Protein AF-A0A954P431-F1 (afdb_monomer_lite)

Radius of gyration: 20.48 Å; chains: 1; bounding box: 56×32×72 Å

Sequence (207 aa):
MTSDRPVTRARSMIPFLQLNVPVLAQLGTVFLFFLLFDLFKPRGQRHRWREYLFLTGAAGMTALFGLLVDQITLGISRDYFTLGKGFPGGPTLTRQVAQLGLHAGVGAGVLGGGIVLLVNRAPRHTFRLFHFLWVPLLAAAVCGAFAGGLLYLLPWYIHPLAAEFLEPAAAHRFTIVWFIHVGVYAGGAAGLIYLVRLAWRNRETTV

Structure (mmCIF, N/CA/C/O backbone):
data_AF-A0A954P431-F1
#
_entry.id   AF-A0A954P431-F1
#
loop_
_atom_site.group_PDB
_atom_site.id
_atom_site.type_symbol
_atom_site.label_atom_id
_atom_site.label_alt_id
_atom_site.label_comp_id
_atom_site.label_asym_id
_atom_site.label_entity_id
_atom_site.label_seq_id
_atom_site.pdbx_PDB_ins_code
_atom_site.Cartn_x
_atom_site.Cartn_y
_atom_site.Cartn_z
_atom_site.occupancy
_atom_site.B_iso_or_equiv
_atom_site.auth_seq_id
_atom_site.auth_comp_id
_atom_site.auth_asym_id
_atom_site.auth_atom_id
_atom_site.pdbx_PDB_model_num
ATOM 1 N N . MET A 1 1 ? 22.445 -19.600 -39.105 1.00 43.84 1 MET A N 1
ATOM 2 C CA . MET A 1 1 ? 22.369 -20.277 -37.792 1.00 43.84 1 MET A CA 1
ATOM 3 C C . MET A 1 1 ? 21.746 -19.312 -36.801 1.00 43.84 1 MET A C 1
ATOM 5 O O . MET A 1 1 ? 22.433 -18.501 -36.198 1.00 43.84 1 MET A O 1
ATOM 9 N N . THR A 1 2 ? 20.421 -19.325 -36.747 1.00 45.94 2 THR A N 1
ATOM 10 C CA . THR A 1 2 ? 19.591 -18.501 -35.869 1.00 45.94 2 THR A CA 1
ATOM 11 C C . THR A 1 2 ? 19.555 -19.147 -34.490 1.00 45.94 2 THR A C 1
ATOM 13 O O . THR A 1 2 ? 19.166 -20.301 -34.337 1.00 45.94 2 THR A O 1
ATOM 16 N N . SER A 1 3 ? 20.045 -18.417 -33.494 1.00 47.47 3 SER A N 1
ATOM 17 C CA . SER A 1 3 ? 20.069 -18.841 -32.098 1.00 47.47 3 SER A CA 1
ATOM 18 C C . SER A 1 3 ? 18.658 -18.681 -31.512 1.00 47.47 3 SER A C 1
ATOM 20 O O . SER A 1 3 ? 18.343 -17.661 -30.900 1.00 47.47 3 SER A O 1
ATOM 22 N N . ASP A 1 4 ? 17.813 -19.693 -31.711 1.00 48.69 4 ASP A N 1
ATOM 23 C CA . ASP A 1 4 ? 16.596 -19.907 -30.925 1.00 48.69 4 ASP A CA 1
ATOM 24 C C . ASP A 1 4 ? 17.007 -20.258 -29.490 1.00 48.69 4 ASP A C 1
ATOM 26 O O . ASP A 1 4 ? 17.254 -21.417 -29.147 1.00 48.69 4 ASP A O 1
ATOM 30 N N . ARG A 1 5 ? 17.158 -19.238 -28.636 1.00 53.62 5 ARG A N 1
ATOM 31 C CA . ARG A 1 5 ? 17.350 -19.451 -27.198 1.00 53.62 5 ARG A CA 1
ATOM 32 C C . ARG A 1 5 ? 15.993 -19.619 -26.505 1.00 53.62 5 ARG A C 1
ATOM 34 O O . ARG A 1 5 ? 15.038 -18.913 -26.824 1.00 53.62 5 ARG A O 1
ATOM 41 N N . PRO A 1 6 ? 15.890 -20.545 -25.538 1.00 46.06 6 PRO A N 1
ATOM 42 C CA . PRO A 1 6 ? 14.617 -21.031 -25.031 1.00 46.06 6 PRO A CA 1
ATOM 43 C C . PRO A 1 6 ? 14.048 -20.078 -23.971 1.00 46.06 6 PRO A C 1
ATOM 45 O O . PRO A 1 6 ? 14.321 -20.216 -22.782 1.00 46.06 6 PRO A O 1
ATOM 48 N N . VAL A 1 7 ? 13.192 -19.140 -24.382 1.00 54.97 7 VAL A N 1
ATOM 49 C CA . VAL A 1 7 ? 12.398 -18.283 -23.467 1.00 54.97 7 VAL A CA 1
ATOM 50 C C . VAL A 1 7 ? 11.324 -19.095 -22.706 1.00 54.97 7 VAL A C 1
ATOM 52 O O . VAL A 1 7 ? 10.692 -18.624 -21.766 1.00 54.97 7 VAL A O 1
ATOM 55 N N . THR A 1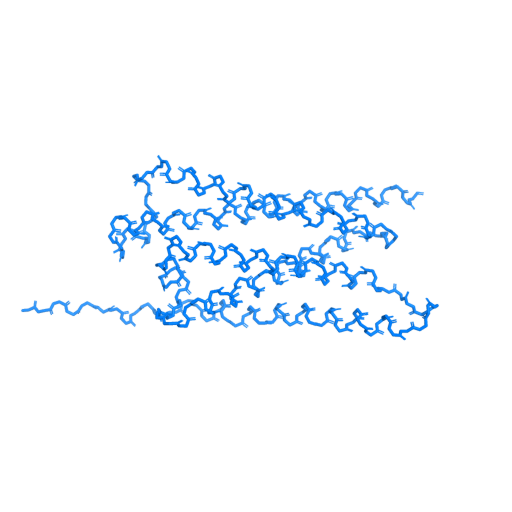 8 ? 11.135 -20.371 -23.042 1.00 51.84 8 THR A N 1
ATOM 56 C CA . THR A 1 8 ? 10.049 -21.226 -22.540 1.00 51.84 8 THR A CA 1
ATOM 57 C C . THR A 1 8 ? 10.299 -21.903 -21.185 1.00 51.84 8 THR A C 1
ATOM 59 O O . THR A 1 8 ? 9.429 -22.637 -20.714 1.00 51.84 8 THR A O 1
ATOM 62 N N . ARG A 1 9 ? 11.439 -21.668 -20.512 1.00 46.72 9 ARG A N 1
ATOM 63 C CA . ARG A 1 9 ? 11.772 -22.333 -19.230 1.00 46.72 9 ARG A CA 1
ATOM 64 C C . ARG A 1 9 ? 11.698 -21.474 -17.969 1.00 46.72 9 ARG A C 1
ATOM 66 O O . ARG A 1 9 ? 11.940 -22.005 -16.890 1.00 46.72 9 ARG A O 1
ATOM 73 N N . ALA A 1 10 ? 11.264 -20.219 -18.050 1.00 50.69 10 ALA A N 1
ATOM 74 C CA . ALA A 1 10 ? 10.811 -19.479 -16.870 1.00 50.69 10 ALA A CA 1
ATOM 75 C C . ALA A 1 10 ? 9.370 -19.898 -16.515 1.00 50.69 10 ALA A C 1
ATOM 77 O O . ALA A 1 10 ? 8.430 -19.106 -16.560 1.00 50.69 10 ALA A O 1
ATOM 78 N N . ARG A 1 11 ? 9.168 -21.186 -16.203 1.00 49.19 11 ARG A N 1
ATOM 79 C CA . ARG A 1 11 ? 7.906 -21.696 -15.652 1.00 49.19 11 ARG A CA 1
ATOM 80 C C . ARG A 1 11 ? 7.728 -21.124 -14.244 1.00 49.19 11 ARG A C 1
ATOM 82 O O . ARG A 1 11 ? 8.171 -21.701 -13.260 1.00 49.19 11 ARG A O 1
ATOM 89 N N . SER A 1 12 ? 7.111 -19.948 -14.200 1.00 52.06 12 SER A N 1
ATOM 90 C CA . SER A 1 12 ? 6.157 -19.490 -13.192 1.00 52.06 12 SER A CA 1
ATOM 91 C C . SER A 1 12 ? 6.396 -20.007 -11.761 1.00 52.06 12 SER A C 1
ATOM 93 O O . SER A 1 12 ? 5.712 -20.919 -11.305 1.00 52.06 12 SER A O 1
ATOM 95 N N . MET A 1 13 ? 7.263 -19.337 -10.995 1.00 44.34 13 MET A N 1
ATOM 96 C CA . MET A 1 13 ? 7.139 -19.291 -9.522 1.00 44.34 13 MET A CA 1
ATOM 97 C C . MET A 1 13 ? 5.957 -18.399 -9.061 1.00 44.34 13 MET A C 1
ATOM 99 O O . MET A 1 13 ? 5.685 -18.246 -7.875 1.00 44.34 13 MET A O 1
ATOM 103 N N . ILE A 1 14 ? 5.209 -17.844 -10.018 1.00 52.94 14 ILE A N 1
ATOM 104 C CA . ILE A 1 14 ? 4.082 -16.914 -9.868 1.00 52.94 14 ILE A CA 1
ATOM 105 C C . ILE A 1 14 ? 2.740 -17.529 -9.384 1.00 52.94 14 ILE A C 1
ATOM 107 O O . ILE A 1 14 ? 1.949 -16.765 -8.822 1.00 52.94 14 ILE A O 1
ATOM 111 N N . PRO A 1 15 ? 2.432 -18.848 -9.489 1.00 50.41 15 PRO A N 1
ATOM 112 C CA . PRO A 1 15 ? 1.113 -19.347 -9.093 1.00 50.41 15 PRO A CA 1
ATOM 113 C C . PRO A 1 15 ? 0.807 -19.093 -7.611 1.00 50.41 15 PRO A C 1
ATOM 115 O O . PRO A 1 15 ? -0.346 -18.878 -7.251 1.00 50.41 15 PRO A O 1
ATOM 118 N N . PHE A 1 16 ? 1.830 -19.039 -6.750 1.00 44.06 16 PHE A N 1
ATOM 119 C CA . PHE A 1 16 ? 1.634 -18.856 -5.311 1.00 44.06 16 PHE A CA 1
ATOM 120 C C . PHE A 1 16 ? 1.197 -17.431 -4.924 1.00 44.06 16 PHE A C 1
ATOM 122 O O . PHE A 1 16 ? 0.414 -17.252 -3.991 1.00 44.06 16 PHE A O 1
ATOM 129 N N . LEU A 1 17 ? 1.650 -16.411 -5.662 1.00 43.91 17 LEU A N 1
ATOM 130 C CA . LEU A 1 17 ? 1.222 -15.021 -5.459 1.00 43.91 17 LEU A CA 1
ATOM 131 C C . LEU A 1 17 ? -0.163 -14.762 -6.068 1.00 43.91 17 LEU A C 1
ATOM 133 O O . LEU A 1 17 ? -0.946 -14.013 -5.492 1.00 43.91 17 LEU A O 1
ATOM 137 N N . GLN A 1 18 ? -0.506 -15.414 -7.183 1.00 50.88 18 GLN A N 1
ATOM 138 C CA . GLN A 1 18 ? -1.829 -15.260 -7.797 1.00 50.88 18 GLN A CA 1
ATOM 139 C C . GLN A 1 18 ? -2.950 -15.977 -7.026 1.00 50.88 18 GLN A C 1
ATOM 141 O O . GLN A 1 18 ? -4.079 -15.491 -7.037 1.00 50.88 18 GLN A O 1
ATOM 146 N N . LEU A 1 19 ? -2.662 -17.073 -6.309 1.00 48.28 19 LEU A N 1
ATOM 147 C CA . LEU A 1 19 ? -3.697 -17.822 -5.582 1.00 48.28 19 LEU A CA 1
ATOM 148 C C . LEU A 1 19 ? -4.174 -17.176 -4.265 1.00 48.28 19 LEU A C 1
ATOM 150 O O . LEU A 1 19 ? -5.301 -17.428 -3.853 1.00 48.28 19 LEU A O 1
ATOM 154 N N . ASN A 1 20 ? -3.369 -16.340 -3.602 1.00 54.16 20 ASN A N 1
ATOM 155 C CA . ASN A 1 20 ? -3.660 -15.913 -2.217 1.00 54.16 20 ASN A CA 1
ATOM 156 C C . ASN A 1 20 ? -4.142 -14.460 -2.074 1.00 54.16 20 ASN A C 1
ATOM 158 O O . ASN A 1 20 ? -4.766 -14.088 -1.080 1.00 54.16 20 ASN A O 1
ATOM 162 N N . VAL A 1 21 ? -3.885 -13.632 -3.083 1.00 58.81 21 VAL A N 1
ATOM 163 C CA . VAL A 1 21 ? -4.263 -12.214 -3.114 1.00 58.81 21 VAL A CA 1
ATOM 164 C C . VAL A 1 21 ? -5.796 -11.996 -3.120 1.00 58.81 21 VAL A C 1
ATOM 166 O O . VAL A 1 21 ? -6.265 -11.111 -2.400 1.00 58.81 21 VAL A O 1
ATOM 169 N N . PRO A 1 22 ? -6.617 -12.820 -3.808 1.00 66.31 22 PRO A N 1
ATOM 170 C CA . PRO A 1 22 ? -8.077 -12.710 -3.732 1.00 66.31 22 PRO A CA 1
ATOM 171 C C . PRO A 1 22 ? -8.640 -13.050 -2.345 1.00 66.31 22 PRO A C 1
ATOM 173 O O . PRO A 1 22 ? -9.606 -12.431 -1.910 1.00 66.31 22 PRO A O 1
ATOM 176 N N . VAL A 1 23 ? -8.030 -14.002 -1.631 1.00 68.44 23 VAL A N 1
ATOM 177 C CA . VAL A 1 23 ? -8.512 -14.470 -0.318 1.00 68.44 23 VAL A CA 1
ATOM 178 C C . VAL A 1 23 ? -8.394 -13.366 0.734 1.00 68.44 23 VAL A C 1
ATOM 180 O O . VAL A 1 23 ? -9.323 -13.124 1.500 1.00 68.44 23 VAL A O 1
ATOM 183 N N . LEU A 1 24 ? -7.281 -12.627 0.738 1.00 63.56 24 LEU A N 1
ATOM 184 C CA . LEU A 1 24 ? -7.110 -11.485 1.640 1.00 63.56 24 LEU A CA 1
ATOM 185 C C . LEU A 1 24 ? -8.032 -10.313 1.274 1.00 63.56 24 LEU A C 1
ATOM 187 O O . LEU A 1 24 ? -8.537 -9.634 2.167 1.00 63.56 24 LEU A O 1
ATOM 191 N N . ALA A 1 25 ? -8.314 -10.111 -0.018 1.00 67.06 25 ALA A N 1
ATOM 192 C CA . ALA A 1 25 ? -9.291 -9.121 -0.465 1.00 67.06 25 ALA A CA 1
ATOM 193 C C . ALA A 1 25 ? -10.718 -9.460 0.009 1.00 67.06 25 ALA A C 1
ATOM 195 O O . ALA A 1 25 ? -11.453 -8.573 0.447 1.00 67.06 25 ALA A O 1
ATOM 196 N N . GLN A 1 26 ? -11.082 -10.748 0.013 1.00 77.38 26 GLN A N 1
ATOM 197 C CA . GLN A 1 26 ? -12.368 -11.229 0.528 1.00 77.38 26 GLN A CA 1
ATOM 198 C C . GLN A 1 26 ? -12.548 -10.930 2.023 1.00 77.38 26 GLN A C 1
ATOM 200 O O . GLN A 1 26 ? -13.661 -10.618 2.442 1.00 77.38 26 GLN A O 1
ATOM 205 N N . LEU A 1 27 ? -11.475 -10.938 2.826 1.00 75.94 27 LEU A N 1
ATOM 206 C CA . LEU A 1 27 ? -11.562 -10.588 4.251 1.00 75.94 27 LEU A CA 1
ATOM 207 C C . LEU A 1 27 ? -12.047 -9.149 4.465 1.00 75.94 27 LEU A C 1
ATOM 209 O O . LEU A 1 27 ? -12.871 -8.910 5.346 1.00 75.94 27 LEU A O 1
ATOM 213 N N . GLY A 1 28 ? -11.598 -8.196 3.641 1.00 74.31 28 GLY A N 1
ATOM 214 C CA . GLY A 1 28 ? -12.083 -6.814 3.699 1.00 74.31 28 GLY A CA 1
ATOM 215 C C . GLY A 1 28 ? -13.594 -6.726 3.463 1.00 74.31 28 GLY A C 1
ATOM 216 O O . GLY A 1 28 ? -14.307 -6.062 4.215 1.00 74.31 28 GLY A O 1
ATOM 217 N N . THR A 1 29 ? -14.101 -7.466 2.472 1.00 77.06 29 THR A N 1
ATOM 218 C CA . THR A 1 29 ? -15.541 -7.564 2.186 1.00 77.06 29 THR A CA 1
ATOM 219 C C . THR A 1 29 ? -16.313 -8.209 3.338 1.00 77.06 29 THR A C 1
ATOM 221 O O . THR A 1 29 ? -17.391 -7.734 3.691 1.00 77.06 29 THR A O 1
ATOM 224 N N . VAL A 1 30 ? -15.755 -9.246 3.968 1.00 81.50 30 VAL A N 1
ATOM 225 C CA . VAL A 1 30 ? -16.354 -9.908 5.137 1.00 81.50 30 VAL A CA 1
ATOM 226 C C . VAL A 1 30 ? -16.477 -8.940 6.318 1.00 81.50 30 VAL A C 1
ATOM 228 O O . VAL A 1 30 ? -17.536 -8.858 6.941 1.00 81.50 30 VAL A O 1
ATOM 231 N N . PHE A 1 31 ? -15.441 -8.150 6.611 1.00 80.19 31 PHE A N 1
ATOM 232 C CA . PHE A 1 31 ? -15.512 -7.158 7.688 1.00 80.19 31 PHE A CA 1
ATOM 233 C C . PHE A 1 31 ? -16.466 -6.004 7.374 1.00 80.19 31 PHE A C 1
ATOM 235 O O . PHE A 1 31 ? -17.168 -5.549 8.278 1.00 80.19 31 PHE A O 1
ATOM 242 N N . LEU A 1 32 ? -16.558 -5.578 6.111 1.00 79.31 32 LEU A N 1
ATOM 243 C CA . LEU A 1 32 ? -17.566 -4.609 5.679 1.00 79.31 32 LEU A CA 1
ATOM 244 C C . LEU A 1 32 ? -18.985 -5.162 5.872 1.00 79.31 32 LEU A C 1
ATOM 246 O O . LEU A 1 32 ? -19.854 -4.461 6.386 1.00 79.31 32 LEU A O 1
ATOM 250 N N . PHE A 1 33 ? -19.222 -6.425 5.518 1.00 84.56 33 PHE A N 1
ATOM 251 C CA . PHE A 1 33 ? -20.505 -7.081 5.756 1.00 84.56 33 PHE A CA 1
ATOM 252 C C . PHE A 1 33 ? -20.858 -7.100 7.251 1.00 84.56 33 PHE A C 1
ATOM 254 O O . PHE A 1 33 ? -21.958 -6.690 7.626 1.00 84.56 33 PHE A O 1
ATOM 261 N N . PHE A 1 34 ? -19.918 -7.487 8.122 1.00 82.69 34 PHE A N 1
ATOM 262 C CA . PHE A 1 34 ? -20.138 -7.464 9.571 1.00 82.69 34 PHE A CA 1
ATOM 263 C C . PHE A 1 34 ? -20.368 -6.055 10.121 1.00 82.69 34 PHE A C 1
ATOM 265 O O . PHE A 1 34 ? -21.212 -5.885 11.001 1.00 82.69 34 PHE A O 1
ATOM 272 N N . LEU A 1 35 ? -19.673 -5.041 9.592 1.00 83.56 35 LEU A N 1
ATOM 273 C CA . LEU A 1 35 ? -19.924 -3.641 9.932 1.00 83.56 35 LEU A CA 1
ATOM 274 C C . LEU A 1 35 ? -21.373 -3.264 9.629 1.00 83.56 35 LEU A C 1
ATOM 276 O O . LEU A 1 35 ? -22.073 -2.778 10.513 1.00 83.56 35 LEU A O 1
ATOM 280 N N . LEU A 1 36 ? -21.820 -3.501 8.394 1.00 85.69 36 LEU A N 1
ATOM 281 C CA . LEU A 1 36 ? -23.173 -3.164 7.962 1.00 85.69 36 LEU A CA 1
ATOM 282 C C . LEU A 1 36 ? -24.208 -3.904 8.811 1.00 85.69 36 LEU A C 1
ATOM 284 O O . LEU A 1 36 ? -25.105 -3.271 9.364 1.00 85.69 36 LEU A O 1
ATOM 288 N N . PHE A 1 37 ? -24.033 -5.212 9.005 1.00 84.69 37 PHE A N 1
ATOM 289 C CA . PHE A 1 37 ? -24.918 -6.026 9.833 1.00 84.69 37 PHE A CA 1
ATOM 290 C C . PHE A 1 37 ? -25.016 -5.516 11.282 1.00 84.69 37 PHE A C 1
ATOM 292 O O . PHE A 1 37 ? -26.115 -5.404 11.821 1.00 84.69 37 PHE A O 1
ATOM 299 N N . ASP A 1 38 ? -23.894 -5.156 11.918 1.00 84.00 38 ASP A N 1
ATOM 300 C CA . ASP A 1 38 ? -23.901 -4.638 13.295 1.00 84.00 38 ASP A CA 1
ATOM 301 C C . ASP A 1 38 ? -24.532 -3.235 13.385 1.00 84.00 38 ASP A C 1
ATOM 303 O O . ASP A 1 38 ? -25.138 -2.896 14.401 1.00 84.00 38 ASP A O 1
ATOM 307 N N . LEU A 1 39 ? -24.465 -2.425 12.320 1.00 84.44 39 LEU A N 1
ATOM 308 C CA . LEU A 1 39 ? -25.122 -1.113 12.258 1.00 84.44 39 LEU A CA 1
ATOM 309 C C . LEU A 1 39 ? -26.654 -1.210 12.181 1.00 84.44 39 LEU A C 1
ATOM 311 O O . LEU A 1 39 ? -27.335 -0.334 12.725 1.00 84.44 39 LEU A O 1
ATOM 315 N N . PHE A 1 40 ? -27.196 -2.275 11.580 1.00 85.38 40 PHE A N 1
ATOM 316 C CA . PHE A 1 40 ? -28.642 -2.526 11.533 1.00 85.38 40 PHE A CA 1
ATOM 317 C C . PHE A 1 40 ? -29.230 -2.998 12.869 1.00 85.38 40 PHE A C 1
ATOM 319 O O . PHE A 1 40 ? -30.445 -2.947 13.054 1.00 85.38 40 PHE A O 1
ATOM 326 N N . LYS A 1 41 ? -28.401 -3.402 13.839 1.00 81.56 41 LYS A N 1
ATOM 327 C CA . LYS A 1 41 ? -28.888 -3.783 15.171 1.00 81.56 41 LYS A CA 1
ATOM 328 C C . LYS A 1 41 ? -29.338 -2.562 15.992 1.00 81.56 41 LYS A C 1
ATOM 330 O O . LYS A 1 41 ? -28.736 -1.480 15.875 1.00 81.56 41 LYS A O 1
ATOM 335 N N . PRO A 1 42 ? -30.334 -2.723 16.890 1.00 85.50 42 PRO A N 1
ATOM 336 C CA . PRO A 1 42 ? -30.696 -1.705 17.876 1.00 85.50 42 PRO A CA 1
ATOM 337 C C . PRO A 1 42 ? -29.477 -1.255 18.688 1.00 85.50 42 PRO A C 1
ATOM 339 O O . PRO A 1 42 ? -28.599 -2.061 18.991 1.00 85.50 42 PRO A O 1
ATOM 342 N N . ARG A 1 43 ? -29.424 0.025 19.085 1.00 71.62 43 ARG A N 1
ATOM 343 C CA . ARG A 1 43 ? -28.246 0.631 19.746 1.00 71.62 43 ARG A CA 1
ATOM 344 C C . ARG A 1 43 ? -27.727 -0.158 20.961 1.00 71.62 43 ARG A C 1
ATOM 346 O O . ARG A 1 43 ? -26.520 -0.169 21.172 1.00 71.62 43 ARG A O 1
ATOM 353 N N . GLY A 1 44 ? -28.602 -0.841 21.706 1.00 71.56 44 GLY A N 1
ATOM 354 C CA . GLY A 1 44 ? -28.234 -1.670 22.864 1.00 71.56 44 GLY A CA 1
ATOM 355 C C . GLY A 1 44 ? -27.567 -3.017 22.542 1.00 71.56 44 GLY A C 1
ATOM 356 O O . GLY A 1 44 ? -27.030 -3.639 23.446 1.00 71.56 44 GLY A O 1
ATOM 357 N N . GLN A 1 45 ? -27.572 -3.460 21.279 1.00 74.94 45 GLN A N 1
ATOM 358 C CA . GLN A 1 45 ? -27.021 -4.754 20.834 1.00 74.94 45 GLN A CA 1
ATOM 359 C C . GLN A 1 45 ? -25.780 -4.607 19.933 1.00 74.94 45 GLN A C 1
ATOM 361 O O . GLN A 1 45 ? -25.266 -5.589 19.394 1.00 74.94 45 GLN A O 1
ATOM 366 N N . ARG A 1 46 ? -25.301 -3.372 19.723 1.00 77.94 46 ARG A N 1
ATOM 367 C CA . ARG A 1 46 ? -24.125 -3.082 18.891 1.00 77.94 46 ARG A CA 1
ATOM 368 C C . ARG A 1 46 ? -22.860 -3.313 19.704 1.00 77.94 46 ARG A C 1
ATOM 370 O O . ARG A 1 46 ? -22.452 -2.440 20.468 1.00 77.94 46 ARG A O 1
ATOM 377 N N . HIS A 1 47 ? -22.235 -4.473 19.544 1.00 72.31 47 HIS A N 1
ATOM 378 C CA . HIS A 1 47 ? -21.100 -4.841 20.388 1.00 72.31 47 HIS A CA 1
ATOM 379 C C . HIS A 1 47 ? -19.739 -4.474 19.781 1.00 72.31 47 HIS A C 1
ATOM 381 O O . HIS A 1 47 ? -18.832 -4.150 20.545 1.00 72.31 47 HIS A O 1
ATOM 387 N N . ARG A 1 48 ? -19.564 -4.490 18.444 1.00 83.44 48 ARG A N 1
ATOM 388 C CA . ARG A 1 48 ? -18.217 -4.402 17.824 1.00 83.44 48 ARG A CA 1
ATOM 389 C C . ARG A 1 48 ? -18.110 -3.544 16.559 1.00 83.44 48 ARG A C 1
ATOM 391 O O . ARG A 1 48 ? -17.040 -3.491 15.959 1.00 83.44 48 ARG A O 1
ATOM 398 N N . TRP A 1 49 ? -19.146 -2.790 16.189 1.00 85.19 49 TRP A N 1
ATOM 399 C CA . TRP A 1 49 ? -19.145 -1.916 15.001 1.00 85.19 49 TRP A CA 1
ATOM 400 C C . TRP A 1 49 ? -17.902 -1.019 14.846 1.00 85.19 49 TRP A C 1
ATOM 402 O O . TRP A 1 49 ? -17.469 -0.759 13.729 1.00 85.19 49 TRP A O 1
ATOM 412 N N . ARG A 1 50 ? -17.287 -0.563 15.947 1.00 87.25 50 ARG A N 1
ATOM 413 C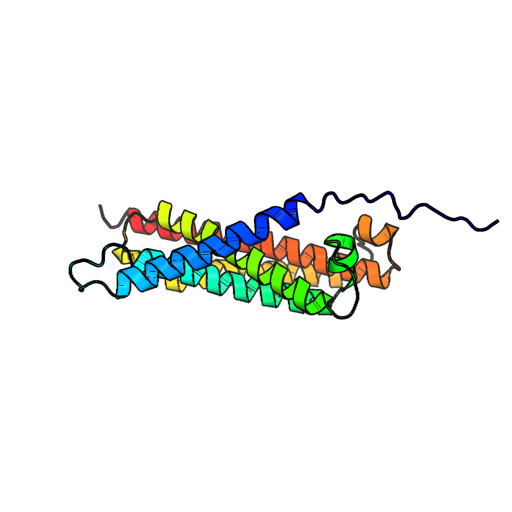 CA . ARG A 1 50 ? -16.072 0.274 15.915 1.00 87.25 50 ARG A CA 1
ATOM 414 C C . ARG A 1 50 ? -14.850 -0.467 15.387 1.00 87.25 50 ARG A C 1
ATOM 416 O O . ARG A 1 50 ? -14.026 0.121 14.699 1.00 87.25 50 ARG A O 1
ATOM 423 N N . GLU A 1 51 ? -14.729 -1.742 15.725 1.00 89.00 51 GLU A N 1
ATOM 424 C CA . GLU A 1 51 ? -13.637 -2.596 15.268 1.00 89.00 51 GLU A CA 1
ATOM 425 C C . GLU A 1 51 ? -13.816 -2.933 13.791 1.00 89.00 51 GLU A C 1
ATOM 427 O O . GLU A 1 51 ? -12.868 -2.823 13.018 1.00 89.00 51 GLU A O 1
ATOM 432 N N . TYR A 1 52 ? -15.049 -3.237 13.377 1.00 90.00 52 TYR A N 1
ATOM 433 C CA . TYR A 1 52 ? -15.360 -3.455 11.966 1.00 90.00 52 TYR A CA 1
ATOM 434 C C . TYR A 1 52 ? -15.132 -2.191 11.132 1.00 90.00 52 TYR A C 1
ATOM 436 O O . TYR A 1 52 ? -14.566 -2.273 10.044 1.00 90.00 52 TYR A O 1
ATOM 444 N N . LEU A 1 53 ? -15.493 -1.014 11.658 1.00 89.94 53 LEU A N 1
ATOM 445 C CA . LEU A 1 53 ? -15.213 0.270 11.017 1.00 89.94 53 LEU A CA 1
ATOM 446 C C . LEU A 1 53 ? -13.708 0.508 10.890 1.00 89.94 53 LEU A C 1
ATOM 448 O O . LEU A 1 53 ? -13.247 0.930 9.835 1.00 89.94 53 LEU A O 1
ATOM 452 N N . PHE A 1 54 ? -12.939 0.206 11.937 1.00 92.56 54 PHE A N 1
ATOM 453 C CA . PHE A 1 54 ? -11.487 0.346 11.913 1.00 92.56 54 PHE A CA 1
ATOM 454 C C . PHE A 1 54 ? -10.832 -0.573 10.877 1.00 92.56 54 PHE A C 1
ATOM 456 O O . PHE A 1 54 ? -10.035 -0.096 10.075 1.00 92.56 54 PHE A O 1
ATOM 463 N N . LEU A 1 55 ? -11.202 -1.858 10.835 1.00 93.12 55 LEU A N 1
ATOM 464 C CA . LEU A 1 55 ? -10.683 -2.809 9.844 1.00 93.12 55 LEU A CA 1
ATOM 465 C C . LEU A 1 55 ? -11.066 -2.417 8.418 1.00 93.12 55 LEU A C 1
ATOM 467 O O . LEU A 1 55 ? -10.220 -2.433 7.529 1.00 93.12 55 LEU A O 1
ATOM 471 N N . THR A 1 56 ? -12.321 -2.018 8.211 1.00 91.88 56 THR A N 1
ATOM 472 C CA . THR A 1 56 ? -12.815 -1.574 6.901 1.00 91.88 56 THR A CA 1
ATOM 473 C C . THR A 1 56 ? -12.099 -0.302 6.450 1.00 91.88 56 THR A C 1
ATOM 475 O O . THR A 1 56 ? -11.676 -0.209 5.301 1.00 91.88 56 THR A O 1
ATOM 478 N N . GLY A 1 57 ? -11.908 0.665 7.352 1.00 93.62 57 GLY A N 1
ATOM 479 C CA . GLY A 1 57 ? -11.164 1.890 7.064 1.00 93.62 57 GLY A CA 1
ATOM 480 C C . GLY A 1 57 ? -9.694 1.619 6.754 1.00 93.62 57 GLY A C 1
ATOM 481 O O . GLY A 1 57 ? -9.187 2.111 5.750 1.00 93.62 57 GLY A O 1
ATOM 482 N N . ALA A 1 58 ? -9.026 0.780 7.551 1.00 95.75 58 ALA A N 1
ATOM 483 C CA . ALA A 1 58 ? -7.641 0.383 7.312 1.00 95.75 58 ALA A CA 1
ATOM 484 C C . ALA A 1 58 ? -7.483 -0.316 5.953 1.00 95.75 58 ALA A C 1
ATOM 486 O O . ALA A 1 58 ? -6.605 0.058 5.174 1.00 95.75 58 ALA A O 1
ATOM 487 N N . ALA A 1 59 ? -8.361 -1.275 5.642 1.00 95.12 59 ALA A N 1
ATOM 488 C CA . ALA A 1 59 ? -8.412 -1.964 4.355 1.00 95.12 59 ALA A CA 1
ATOM 489 C C . ALA A 1 59 ? -8.654 -0.995 3.189 1.00 95.12 59 ALA A C 1
ATOM 491 O O . ALA A 1 59 ? -7.929 -1.035 2.202 1.00 95.12 59 ALA A O 1
ATOM 492 N N . GLY A 1 60 ? -9.627 -0.089 3.309 1.00 94.94 60 GLY A N 1
ATOM 493 C CA . GLY A 1 60 ? -9.942 0.886 2.264 1.00 94.94 60 GLY A CA 1
ATOM 494 C C . GLY A 1 60 ? -8.794 1.861 1.990 1.00 94.94 60 GLY A C 1
ATOM 495 O O . GLY A 1 60 ? -8.431 2.078 0.835 1.00 94.94 60 GLY A O 1
ATOM 496 N N . MET A 1 61 ? -8.180 2.415 3.041 1.00 97.06 61 MET A N 1
ATOM 497 C CA . MET A 1 61 ? -7.075 3.370 2.895 1.00 97.06 61 MET A CA 1
ATOM 498 C C . MET A 1 61 ? -5.825 2.721 2.287 1.00 97.06 61 MET A C 1
ATOM 500 O O . MET A 1 61 ? -5.194 3.301 1.406 1.00 97.06 61 MET A O 1
ATOM 504 N N . THR A 1 62 ? -5.478 1.508 2.718 1.00 96.94 62 THR A N 1
ATOM 505 C CA . THR A 1 62 ? -4.331 0.761 2.171 1.00 96.94 62 THR A CA 1
ATOM 506 C C . THR A 1 62 ? -4.591 0.242 0.759 1.00 96.94 62 THR A C 1
ATOM 508 O O . THR A 1 62 ? -3.672 0.268 -0.054 1.00 96.94 62 THR A O 1
ATOM 511 N N . ALA A 1 63 ? -5.822 -0.161 0.424 1.00 96.31 63 ALA A N 1
ATOM 512 C CA . ALA A 1 63 ? -6.222 -0.509 -0.941 1.00 96.31 63 ALA A CA 1
ATOM 513 C C . ALA A 1 63 ? -6.052 0.670 -1.901 1.00 96.31 63 ALA A C 1
ATOM 515 O O . ALA A 1 63 ? -5.433 0.522 -2.954 1.00 96.31 63 ALA A O 1
ATOM 516 N N . LEU A 1 64 ? -6.556 1.851 -1.524 1.00 97.44 64 LEU A N 1
ATOM 517 C CA . LEU A 1 64 ? -6.400 3.058 -2.332 1.00 97.44 64 LEU A CA 1
ATOM 518 C C . LEU A 1 64 ? -4.924 3.449 -2.466 1.00 97.44 64 LEU A C 1
ATOM 520 O O . LEU A 1 64 ? -4.475 3.779 -3.559 1.00 97.44 64 LEU A O 1
ATOM 524 N N . PHE A 1 65 ? -4.156 3.370 -1.380 1.00 98.25 65 PHE A N 1
ATOM 525 C CA . PHE A 1 65 ? -2.724 3.643 -1.421 1.00 98.25 65 PHE A CA 1
ATOM 526 C C . PHE A 1 65 ? -1.972 2.669 -2.343 1.00 98.25 65 PHE A C 1
ATOM 528 O O . PHE A 1 65 ? -1.212 3.114 -3.199 1.00 98.25 65 PHE A O 1
ATOM 535 N N . GLY A 1 66 ? -2.224 1.362 -2.222 1.00 97.56 66 GLY A N 1
ATOM 536 C CA . GLY A 1 66 ? -1.624 0.334 -3.075 1.00 97.56 66 GLY A CA 1
ATOM 537 C C . GLY A 1 66 ? -1.973 0.527 -4.549 1.00 97.56 66 GLY A C 1
ATOM 538 O O . GLY A 1 66 ? -1.085 0.490 -5.394 1.00 97.56 66 GLY A O 1
ATOM 539 N N . LEU A 1 67 ? -3.238 0.836 -4.858 1.00 97.50 67 LEU A N 1
ATOM 540 C CA . LEU A 1 67 ? -3.670 1.216 -6.205 1.00 97.50 67 LEU A CA 1
ATOM 541 C C . LEU A 1 67 ? -2.845 2.391 -6.746 1.00 97.50 67 LEU A C 1
ATOM 543 O O . LEU A 1 67 ? -2.321 2.312 -7.853 1.00 97.50 67 LEU A O 1
ATOM 547 N N . LEU A 1 68 ? -2.733 3.480 -5.982 1.00 98.44 68 LEU A N 1
ATOM 548 C CA . LEU A 1 68 ? -2.035 4.688 -6.425 1.00 98.44 68 LEU A CA 1
ATOM 549 C C . LEU A 1 68 ? -0.540 4.437 -6.647 1.00 98.44 68 LEU A C 1
ATOM 551 O O . LEU A 1 68 ? -0.009 4.839 -7.680 1.00 98.44 68 LEU A O 1
ATOM 555 N N . VAL A 1 69 ? 0.127 3.746 -5.719 1.00 98.31 69 VAL A N 1
ATOM 556 C CA . VAL A 1 69 ? 1.550 3.391 -5.845 1.00 98.31 69 VAL A CA 1
ATOM 557 C C . VAL A 1 69 ? 1.789 2.546 -7.094 1.00 98.31 69 VAL A C 1
ATOM 559 O O . VAL A 1 69 ? 2.682 2.860 -7.884 1.00 98.31 69 VAL A O 1
ATOM 562 N N . ASP A 1 70 ? 0.969 1.522 -7.319 1.00 98.06 70 ASP A N 1
ATOM 563 C CA . ASP A 1 70 ? 1.107 0.627 -8.466 1.00 98.06 70 ASP A CA 1
ATOM 564 C C . ASP A 1 70 ? 0.835 1.355 -9.794 1.00 98.06 70 ASP A C 1
ATOM 566 O O . ASP A 1 70 ? 1.551 1.152 -10.772 1.00 98.06 70 ASP A O 1
ATOM 570 N N . GLN A 1 71 ? -0.145 2.266 -9.845 1.00 98.38 71 GLN A N 1
ATOM 571 C CA . GLN A 1 71 ? -0.407 3.065 -11.050 1.00 98.38 71 GLN A CA 1
ATOM 572 C C . GLN A 1 71 ? 0.705 4.083 -11.341 1.00 98.38 71 GLN A C 1
ATOM 574 O O . GLN A 1 71 ? 1.103 4.238 -12.497 1.00 98.38 71 GLN A O 1
ATOM 579 N N . ILE A 1 72 ? 1.246 4.749 -10.314 1.00 98.38 72 ILE A N 1
ATOM 580 C CA . ILE A 1 72 ? 2.380 5.673 -10.471 1.00 98.38 72 ILE A CA 1
ATOM 581 C C . ILE A 1 72 ? 3.604 4.908 -10.975 1.00 98.38 72 ILE A C 1
ATOM 583 O O . ILE A 1 72 ? 4.234 5.301 -11.957 1.00 98.38 72 ILE A O 1
ATOM 587 N N . THR A 1 73 ? 3.929 3.786 -10.337 1.00 98.31 73 THR A N 1
ATOM 588 C CA . THR A 1 73 ? 5.100 2.987 -10.704 1.00 98.31 73 THR A CA 1
ATOM 589 C C . THR A 1 73 ? 4.957 2.320 -12.069 1.00 98.31 73 THR A C 1
ATOM 591 O O . THR A 1 73 ? 5.955 2.202 -12.781 1.00 98.31 73 THR A O 1
ATOM 594 N N . LEU A 1 74 ? 3.739 1.974 -12.500 1.00 98.12 74 LEU A N 1
ATOM 595 C CA . LEU A 1 74 ? 3.471 1.503 -13.862 1.00 98.12 74 LEU A CA 1
ATOM 596 C C . LEU A 1 74 ? 3.801 2.571 -14.911 1.00 98.12 74 LEU A C 1
ATOM 598 O O . LEU A 1 74 ? 4.297 2.239 -15.989 1.00 98.12 74 LEU A O 1
ATOM 602 N N . GLY A 1 75 ? 3.550 3.844 -14.589 1.00 98.00 75 GLY A N 1
ATOM 603 C CA . GLY A 1 75 ? 3.947 4.983 -15.418 1.00 98.00 75 GLY A CA 1
ATOM 604 C C . GLY A 1 75 ? 5.466 5.154 -15.528 1.00 98.00 75 GLY A C 1
ATOM 605 O O . GLY A 1 75 ? 5.951 5.626 -16.553 1.00 98.00 75 GLY A O 1
ATOM 606 N N . ILE A 1 76 ? 6.224 4.726 -14.512 1.00 97.81 76 ILE A N 1
ATOM 607 C CA . ILE A 1 76 ? 7.694 4.803 -14.493 1.00 97.81 76 ILE A CA 1
ATOM 608 C C . ILE A 1 76 ? 8.320 3.615 -15.237 1.00 97.81 76 ILE A C 1
ATOM 610 O O . ILE A 1 76 ? 9.209 3.806 -16.068 1.00 97.81 76 ILE A O 1
ATOM 614 N N . SER A 1 77 ? 7.876 2.385 -14.957 1.00 97.88 77 SER A N 1
ATOM 615 C CA . SER A 1 77 ? 8.394 1.169 -15.595 1.00 97.88 77 SER A CA 1
ATOM 616 C C . SER A 1 77 ? 7.303 0.117 -15.784 1.00 97.88 77 SER A C 1
ATOM 618 O O . SER A 1 77 ? 6.884 -0.560 -14.845 1.00 97.88 77 SER A O 1
ATOM 620 N N . ARG A 1 78 ? 6.894 -0.092 -17.041 1.00 97.56 78 ARG A N 1
ATOM 621 C CA . ARG A 1 78 ? 6.031 -1.225 -17.424 1.00 97.56 78 ARG A CA 1
ATOM 622 C C . ARG A 1 78 ? 6.769 -2.563 -17.323 1.00 97.56 78 ARG A C 1
ATOM 624 O O . ARG A 1 78 ? 6.145 -3.585 -17.031 1.00 97.56 78 ARG A O 1
ATOM 631 N N . ASP A 1 79 ? 8.086 -2.549 -17.513 1.00 97.00 79 ASP A N 1
ATOM 632 C CA . ASP A 1 79 ? 8.941 -3.736 -17.431 1.00 97.00 79 ASP A CA 1
ATOM 633 C C . ASP A 1 79 ? 8.971 -4.319 -16.015 1.00 97.00 79 ASP A C 1
ATOM 635 O O . ASP A 1 79 ? 9.012 -5.534 -15.847 1.00 97.00 79 ASP A O 1
ATOM 639 N N . TYR A 1 80 ? 8.839 -3.482 -14.978 1.00 96.56 80 TYR A N 1
ATOM 640 C CA . TYR A 1 80 ? 8.701 -3.962 -13.601 1.00 96.56 80 TYR A CA 1
ATOM 641 C C . TYR A 1 80 ? 7.515 -4.916 -13.425 1.00 96.56 80 TYR A C 1
ATOM 643 O O . TYR A 1 80 ? 7.632 -5.956 -12.778 1.00 96.56 80 TYR A O 1
ATOM 651 N N . PHE A 1 81 ? 6.376 -4.599 -14.037 1.00 96.31 81 PHE A N 1
ATOM 652 C CA . PHE A 1 81 ? 5.170 -5.412 -13.909 1.00 96.31 81 PHE A CA 1
ATOM 653 C C . PHE A 1 81 ? 5.163 -6.611 -14.856 1.00 96.31 81 PHE A C 1
ATOM 655 O O . PHE A 1 81 ? 4.684 -7.681 -14.486 1.00 96.31 81 PHE A O 1
ATOM 662 N N . THR A 1 82 ? 5.715 -6.467 -16.057 1.00 95.38 82 THR A N 1
ATOM 663 C CA . THR A 1 82 ? 5.741 -7.566 -17.032 1.00 95.38 82 THR A CA 1
ATOM 664 C C . THR A 1 82 ? 6.855 -8.571 -16.750 1.00 95.38 82 THR A C 1
ATOM 666 O O . THR A 1 82 ? 6.583 -9.765 -16.723 1.00 95.38 82 THR A O 1
ATOM 669 N N . LEU A 1 83 ? 8.075 -8.123 -16.443 1.00 92.56 83 LEU A N 1
ATOM 670 C CA . LEU A 1 83 ? 9.197 -9.004 -16.096 1.00 92.56 83 LEU A CA 1
ATOM 671 C C . LEU A 1 83 ? 9.229 -9.332 -14.602 1.00 92.56 83 LEU A C 1
ATOM 673 O O . LEU A 1 83 ? 9.337 -10.493 -14.221 1.00 92.56 83 LEU A O 1
ATOM 677 N N . GLY A 1 84 ? 9.113 -8.319 -13.740 1.00 89.81 84 GLY A N 1
ATOM 678 C CA . GLY A 1 84 ? 9.270 -8.490 -12.291 1.00 89.81 84 GLY A CA 1
ATOM 679 C C . GLY A 1 84 ? 8.051 -9.100 -11.592 1.00 89.81 84 GLY A C 1
ATOM 680 O O . GLY A 1 84 ? 8.202 -9.793 -10.586 1.00 89.81 84 GLY A O 1
ATOM 681 N N . LYS A 1 85 ? 6.839 -8.861 -12.110 1.00 87.75 85 LYS A N 1
ATOM 682 C CA . LYS A 1 85 ? 5.584 -9.435 -11.582 1.00 87.75 85 LYS A CA 1
ATOM 683 C C . LYS A 1 85 ? 4.943 -10.466 -12.518 1.00 87.75 85 LYS A C 1
ATOM 685 O O . LYS A 1 85 ? 3.989 -11.124 -12.111 1.00 87.75 85 LYS A O 1
ATOM 690 N N . GLY A 1 86 ? 5.472 -10.627 -13.735 1.00 91.75 86 GLY A N 1
ATOM 691 C CA . GLY A 1 86 ? 5.019 -11.614 -14.718 1.00 91.75 86 GLY A CA 1
ATOM 692 C C . GLY A 1 86 ? 3.621 -11.374 -15.280 1.00 91.75 86 GLY A C 1
ATOM 693 O O . GLY A 1 86 ? 2.950 -12.332 -15.665 1.00 91.75 86 GLY A O 1
ATOM 694 N N . PHE A 1 87 ? 3.150 -10.125 -15.306 1.00 91.25 87 PHE A N 1
ATOM 695 C CA . PHE A 1 87 ? 1.903 -9.821 -15.997 1.00 91.25 87 PHE A CA 1
ATOM 696 C C . PHE A 1 87 ? 2.081 -9.929 -17.511 1.00 91.25 87 PHE A C 1
ATOM 698 O O . PHE A 1 87 ? 3.090 -9.458 -18.046 1.00 91.25 87 PHE A O 1
ATOM 705 N N . PRO A 1 88 ? 1.088 -10.479 -18.231 1.00 91.06 88 PRO A N 1
ATOM 706 C CA . PRO A 1 88 ? 1.066 -10.350 -19.674 1.00 91.06 88 PRO A CA 1
ATOM 707 C C . PRO A 1 88 ? 1.029 -8.856 -20.023 1.00 91.06 88 PRO A C 1
ATOM 709 O O . PRO A 1 88 ? 0.243 -8.086 -19.467 1.00 91.06 88 PRO A O 1
ATOM 712 N N . GLY A 1 89 ? 1.913 -8.432 -20.926 1.00 90.75 89 GLY A N 1
ATOM 713 C CA . GLY A 1 89 ? 1.895 -7.071 -21.452 1.00 90.75 89 GLY A CA 1
ATOM 714 C C . GLY A 1 89 ? 0.601 -6.751 -22.216 1.00 90.75 89 GLY A C 1
ATOM 715 O O . GLY A 1 89 ? -0.328 -7.551 -22.304 1.00 90.75 89 GLY A O 1
ATOM 716 N N . GLY A 1 90 ? 0.549 -5.561 -22.817 1.00 93.62 90 GLY A N 1
ATOM 717 C CA . GLY A 1 90 ? -0.564 -5.157 -23.680 1.00 93.62 90 GLY A CA 1
ATOM 718 C C . GLY A 1 90 ? -1.661 -4.327 -22.991 1.00 93.62 90 GLY A C 1
ATOM 719 O O . GLY A 1 90 ? -1.409 -3.710 -21.948 1.00 93.62 90 GLY A O 1
ATOM 720 N N . PRO A 1 91 ? -2.865 -4.248 -23.597 1.00 93.19 91 PRO A N 1
ATOM 721 C CA . PRO A 1 91 ? -3.897 -3.275 -23.217 1.00 93.19 91 PRO A CA 1
ATOM 722 C C . PRO A 1 91 ? -4.486 -3.482 -21.818 1.00 93.19 91 PRO A C 1
ATOM 724 O O . PRO A 1 91 ? -4.922 -2.529 -21.179 1.00 93.19 91 PRO A O 1
ATOM 727 N N . THR A 1 92 ? -4.490 -4.717 -21.313 1.00 94.31 92 THR A N 1
ATOM 728 C CA . THR A 1 92 ? -5.089 -5.050 -20.011 1.00 94.31 92 THR A CA 1
ATOM 729 C C . THR A 1 92 ? -4.152 -4.814 -18.828 1.00 94.31 92 THR A C 1
ATOM 731 O O . THR A 1 92 ? -4.610 -4.892 -17.687 1.00 94.31 92 THR A O 1
ATOM 734 N N . LEU A 1 93 ? -2.869 -4.510 -19.072 1.00 94.38 93 LEU A N 1
ATOM 735 C CA . LEU A 1 93 ? -1.846 -4.392 -18.028 1.00 94.38 93 LEU A CA 1
ATOM 736 C C . LEU A 1 93 ? -2.244 -3.378 -16.947 1.00 94.38 93 LEU A C 1
ATOM 738 O O . LEU A 1 93 ? -2.176 -3.685 -15.763 1.00 94.38 93 LEU A O 1
ATOM 742 N N . THR A 1 94 ? -2.745 -2.204 -17.340 1.00 96.75 94 THR A N 1
ATOM 743 C CA . THR A 1 94 ? -3.166 -1.151 -16.402 1.00 96.75 94 THR A CA 1
ATOM 744 C C . THR A 1 94 ? -4.219 -1.648 -15.412 1.00 96.75 94 THR A C 1
ATOM 746 O O . THR A 1 94 ? -4.097 -1.421 -14.209 1.00 96.75 94 THR A O 1
ATOM 749 N N . ARG A 1 95 ? -5.222 -2.389 -15.903 1.00 95.88 95 ARG A N 1
ATOM 750 C CA . ARG A 1 95 ? -6.284 -2.967 -15.068 1.00 95.88 95 ARG A CA 1
ATOM 751 C C . ARG A 1 95 ? -5.746 -4.058 -14.143 1.00 95.88 95 ARG A C 1
ATOM 753 O O . ARG A 1 95 ? -6.141 -4.107 -12.984 1.00 95.88 95 ARG A O 1
ATOM 760 N N . GLN A 1 96 ? -4.863 -4.921 -14.640 1.00 95.00 96 GLN A N 1
ATOM 761 C CA . GLN A 1 96 ? -4.272 -6.003 -13.845 1.00 95.00 96 GLN A CA 1
ATOM 762 C C . GLN A 1 96 ? -3.407 -5.455 -12.705 1.00 95.00 96 GLN A C 1
ATOM 764 O O . GLN A 1 96 ? -3.522 -5.904 -11.568 1.00 95.00 96 GLN A O 1
ATOM 769 N N . VAL A 1 97 ? -2.608 -4.426 -12.989 1.00 95.62 97 VAL A N 1
ATOM 770 C CA . VAL A 1 97 ? -1.786 -3.730 -11.994 1.00 95.62 97 VAL A CA 1
ATOM 771 C C . VAL A 1 97 ? -2.655 -2.983 -10.979 1.00 95.62 97 VAL A C 1
ATOM 773 O O . VAL A 1 97 ? -2.393 -3.045 -9.784 1.00 95.62 97 VAL A O 1
ATOM 776 N N . ALA A 1 98 ? -3.757 -2.363 -11.415 1.00 95.62 98 ALA A N 1
ATOM 777 C CA . ALA A 1 98 ? -4.725 -1.756 -10.499 1.00 95.62 98 ALA A CA 1
ATOM 778 C C . ALA A 1 98 ? -5.339 -2.787 -9.535 1.00 95.62 98 ALA A C 1
ATOM 780 O O . ALA A 1 98 ? -5.450 -2.536 -8.336 1.00 95.62 98 ALA A O 1
ATOM 781 N N . GLN A 1 99 ? -5.718 -3.960 -10.048 1.00 94.38 99 GLN A N 1
ATOM 782 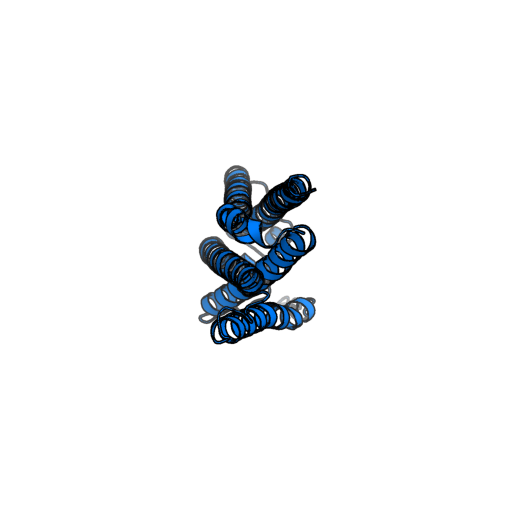C CA . GLN A 1 99 ? -6.256 -5.052 -9.234 1.00 94.38 99 GLN A CA 1
ATOM 783 C C . GLN A 1 99 ? -5.221 -5.600 -8.247 1.00 94.38 99 GLN A C 1
ATOM 785 O O . GLN A 1 99 ? -5.575 -5.879 -7.102 1.00 94.38 99 GLN A O 1
ATOM 790 N N . LEU A 1 100 ? -3.956 -5.721 -8.663 1.00 93.12 100 LEU A N 1
ATOM 791 C CA . LEU A 1 100 ? -2.870 -6.127 -7.775 1.00 93.12 100 LEU A CA 1
ATOM 792 C C . LEU A 1 100 ? -2.737 -5.162 -6.594 1.00 93.12 100 LEU A C 1
ATOM 794 O O . LEU A 1 100 ? -2.819 -5.609 -5.449 1.00 93.12 100 LEU A O 1
ATOM 798 N N . GLY A 1 101 ? -2.594 -3.864 -6.872 1.00 94.00 101 GLY A N 1
ATOM 799 C CA . GLY A 1 101 ? -2.422 -2.838 -5.846 1.00 94.00 101 GLY A CA 1
ATOM 800 C C . GLY A 1 101 ? -3.598 -2.778 -4.873 1.00 94.00 101 GLY A C 1
ATOM 801 O O . GLY A 1 101 ? -3.395 -2.730 -3.659 1.00 94.00 101 GLY A O 1
ATOM 802 N N . LEU A 1 102 ? -4.832 -2.876 -5.383 1.00 93.88 102 LEU A N 1
ATOM 803 C CA . LEU A 1 102 ? -6.036 -2.947 -4.553 1.00 93.88 102 LEU A CA 1
ATOM 804 C C . LEU A 1 102 ? -6.011 -4.155 -3.617 1.00 93.88 102 LEU A C 1
ATOM 806 O O . LEU A 1 102 ? -6.175 -3.998 -2.409 1.00 93.88 102 LEU A O 1
ATOM 810 N N . HIS A 1 103 ? -5.810 -5.361 -4.148 1.00 91.81 103 HIS A N 1
ATOM 811 C CA . HIS A 1 103 ? -5.876 -6.568 -3.332 1.00 91.81 103 HIS A CA 1
ATOM 812 C C . HIS A 1 103 ? -4.720 -6.665 -2.327 1.00 91.81 103 HIS A C 1
ATOM 814 O O . HIS A 1 103 ? -4.942 -7.017 -1.167 1.00 91.81 103 HIS A O 1
ATOM 820 N N . ALA A 1 104 ? -3.496 -6.332 -2.751 1.00 90.81 104 ALA A N 1
ATOM 821 C CA . ALA A 1 104 ? -2.339 -6.283 -1.863 1.00 90.81 104 ALA A CA 1
ATOM 822 C C . ALA A 1 104 ? -2.556 -5.255 -0.744 1.00 90.81 104 ALA A C 1
ATOM 824 O O . ALA A 1 104 ? -2.290 -5.544 0.424 1.00 90.81 104 ALA A O 1
ATOM 825 N N . GLY A 1 105 ? -3.112 -4.090 -1.092 1.00 95.25 105 GLY A N 1
ATOM 826 C CA . GLY A 1 105 ? -3.490 -3.055 -0.142 1.00 95.25 105 GLY A CA 1
ATOM 827 C C . GLY A 1 105 ? -4.534 -3.536 0.865 1.00 95.25 105 GLY A C 1
ATOM 828 O O . GLY A 1 105 ? -4.262 -3.480 2.059 1.00 95.25 105 GLY A O 1
ATOM 829 N N . VAL A 1 106 ? -5.668 -4.102 0.420 1.00 93.94 106 VAL A N 1
ATOM 830 C CA . VAL A 1 106 ? -6.692 -4.661 1.331 1.00 93.94 106 VAL A CA 1
ATOM 831 C C . VAL A 1 106 ? -6.070 -5.657 2.309 1.00 93.94 106 VAL A C 1
ATOM 833 O O . VAL A 1 106 ? -6.306 -5.557 3.513 1.00 93.94 106 VAL A O 1
ATOM 836 N N . GLY A 1 107 ? -5.246 -6.587 1.814 1.00 90.81 107 GLY A N 1
ATOM 837 C CA . GLY A 1 107 ? -4.570 -7.566 2.661 1.00 90.81 107 GLY A CA 1
ATOM 838 C C . GLY A 1 107 ? -3.679 -6.914 3.719 1.00 90.81 107 GLY A C 1
ATOM 839 O O . GLY A 1 107 ? -3.779 -7.255 4.898 1.00 90.81 107 GLY A O 1
ATOM 840 N N . ALA A 1 108 ? -2.866 -5.929 3.328 1.00 93.31 108 ALA A N 1
ATOM 841 C CA . ALA A 1 108 ? -2.027 -5.176 4.256 1.00 93.31 108 ALA A CA 1
ATOM 842 C C . ALA A 1 108 ? -2.854 -4.427 5.318 1.00 93.31 108 ALA A C 1
ATOM 844 O O . ALA A 1 108 ? -2.508 -4.460 6.499 1.00 93.31 108 ALA A O 1
ATOM 845 N N . GLY A 1 109 ? -3.965 -3.792 4.930 1.00 95.38 109 GLY A N 1
ATOM 846 C CA . GLY A 1 109 ? -4.843 -3.066 5.848 1.00 95.38 109 GLY A CA 1
ATOM 847 C C . GLY A 1 109 ? -5.586 -3.959 6.830 1.00 95.38 109 GLY A C 1
ATOM 848 O O . GLY A 1 109 ? -5.645 -3.633 8.014 1.00 95.38 109 GLY A O 1
ATOM 849 N N . VAL A 1 110 ? -6.113 -5.098 6.374 1.00 93.31 110 VAL A N 1
ATOM 850 C CA . VAL A 1 110 ? -6.781 -6.072 7.251 1.00 93.31 110 VAL A CA 1
ATOM 851 C C . VAL A 1 110 ? -5.789 -6.663 8.248 1.00 93.31 110 VAL A C 1
ATOM 853 O O . VAL A 1 110 ? -6.074 -6.686 9.445 1.00 93.31 110 VAL A O 1
ATOM 856 N N . LEU A 1 111 ? -4.613 -7.102 7.786 1.00 92.81 111 LEU A N 1
ATOM 857 C CA . LEU A 1 111 ? -3.593 -7.686 8.659 1.00 92.81 111 LEU A CA 1
ATOM 858 C C . LEU A 1 111 ? -3.044 -6.653 9.649 1.00 92.81 111 LEU A C 1
ATOM 860 O O . LEU A 1 111 ? -3.047 -6.893 10.856 1.00 92.81 111 LEU A O 1
ATOM 864 N N . GLY A 1 112 ? -2.628 -5.481 9.165 1.00 94.69 112 GLY A N 1
ATOM 865 C CA . GLY A 1 112 ? -2.107 -4.409 10.012 1.00 94.69 112 GLY A CA 1
ATOM 866 C C . GLY A 1 112 ? -3.153 -3.886 10.998 1.00 94.69 112 GLY A C 1
ATOM 867 O O . GLY A 1 112 ? -2.875 -3.752 12.189 1.00 94.69 112 GLY A O 1
ATOM 868 N N . GLY A 1 113 ? -4.381 -3.659 10.530 1.00 94.06 113 GLY A N 1
ATOM 869 C CA . GLY A 1 113 ? -5.496 -3.244 11.374 1.00 94.06 113 GLY A CA 1
ATOM 870 C C . GLY A 1 113 ? -5.857 -4.296 12.425 1.00 94.06 113 GLY A C 1
ATOM 871 O O . GLY A 1 113 ? -6.085 -3.954 13.585 1.00 94.06 113 GLY A O 1
ATOM 872 N N . GLY A 1 114 ? -5.835 -5.578 12.053 1.00 92.75 114 GLY A N 1
ATOM 873 C CA . GLY A 1 114 ? -6.046 -6.702 12.963 1.00 92.75 114 GLY A CA 1
ATOM 874 C C . GLY A 1 114 ? -5.003 -6.750 14.076 1.00 92.75 114 GLY A C 1
ATOM 875 O O . GLY A 1 114 ? -5.372 -6.834 15.245 1.00 92.75 114 GLY A O 1
ATOM 876 N N . ILE A 1 115 ? -3.716 -6.603 13.745 1.00 93.94 115 ILE A N 1
ATOM 877 C CA . ILE A 1 115 ? -2.628 -6.535 14.736 1.00 93.94 115 ILE A CA 1
ATOM 878 C C . ILE A 1 115 ? -2.852 -5.372 15.713 1.00 93.94 115 ILE A C 1
ATOM 880 O O . ILE A 1 115 ? -2.750 -5.553 16.927 1.00 93.94 115 ILE A O 1
ATOM 884 N N . VAL A 1 116 ? -3.201 -4.185 15.205 1.00 94.25 116 VAL A N 1
ATOM 885 C CA . VAL A 1 116 ? -3.471 -3.007 16.044 1.00 94.25 116 VAL A CA 1
ATOM 886 C C . VAL A 1 116 ? -4.646 -3.255 16.993 1.00 94.25 116 VAL A C 1
ATOM 888 O O . VAL A 1 116 ? -4.557 -2.910 18.172 1.00 94.25 116 VAL A O 1
ATOM 891 N N . LEU A 1 117 ? -5.728 -3.879 16.520 1.00 91.88 117 LEU A N 1
ATOM 892 C CA . LEU A 1 117 ? -6.885 -4.207 17.356 1.00 91.88 117 LEU A CA 1
ATOM 893 C C . LEU A 1 117 ? -6.590 -5.296 18.391 1.00 91.88 117 LEU A C 1
ATOM 895 O O . LEU A 1 117 ? -7.038 -5.166 19.524 1.00 91.88 117 LEU A O 1
ATOM 899 N N . LEU A 1 118 ? -5.817 -6.329 18.043 1.00 90.56 118 LEU A N 1
ATOM 900 C CA . LEU A 1 118 ? -5.396 -7.369 18.991 1.00 90.56 118 LEU A CA 1
ATOM 901 C C . LEU A 1 118 ? -4.601 -6.780 20.163 1.00 90.56 118 LEU A C 1
ATOM 903 O O . LEU A 1 118 ? -4.712 -7.241 21.299 1.00 90.56 118 LEU A O 1
ATOM 907 N N . VAL A 1 119 ? -3.812 -5.743 19.885 1.00 90.12 119 VAL A N 1
ATOM 908 C CA . VAL A 1 119 ? -3.041 -5.014 20.894 1.00 90.12 119 VAL A CA 1
ATOM 909 C C . VAL A 1 119 ? -3.909 -4.013 21.668 1.00 90.12 119 VAL A C 1
ATOM 911 O O . VAL A 1 119 ? -3.708 -3.815 22.870 1.00 90.12 119 VAL A O 1
ATOM 914 N N . ASN A 1 120 ? -4.895 -3.396 21.016 1.00 88.00 120 ASN A N 1
ATOM 915 C CA . ASN A 1 120 ? -5.788 -2.420 21.631 1.00 88.00 120 ASN A CA 1
ATOM 916 C C . ASN A 1 120 ? -6.879 -3.092 22.487 1.00 88.00 120 ASN A C 1
ATOM 918 O O . ASN A 1 120 ? -7.967 -3.399 22.005 1.00 88.00 120 ASN A O 1
ATOM 922 N N . ARG A 1 121 ? -6.640 -3.238 23.795 1.00 77.12 121 ARG A N 1
ATOM 923 C CA . ARG A 1 121 ? -7.623 -3.807 24.743 1.00 77.12 121 ARG A CA 1
ATOM 924 C C . ARG A 1 121 ? -8.784 -2.873 25.119 1.00 77.12 121 ARG A C 1
ATOM 926 O O . ARG A 1 121 ? -9.677 -3.291 25.850 1.00 77.12 121 ARG A O 1
ATOM 933 N N . ALA A 1 122 ? -8.800 -1.631 24.629 1.00 77.25 122 ALA A N 1
ATOM 934 C CA . ALA A 1 122 ? -9.802 -0.625 24.978 1.00 77.25 122 ALA A CA 1
ATOM 935 C C . ALA A 1 122 ? -10.625 -0.177 23.745 1.00 77.25 122 ALA A C 1
ATOM 937 O O . ALA A 1 122 ? -10.233 0.760 23.036 1.00 77.25 122 ALA A O 1
ATOM 938 N N . PRO A 1 123 ? -11.822 -0.757 23.507 1.00 70.50 123 PRO A N 1
ATOM 939 C CA . PRO A 1 123 ? -12.681 -0.424 22.357 1.00 70.50 123 PRO A CA 1
ATOM 940 C C . PRO A 1 123 ? -13.129 1.046 22.301 1.00 70.50 123 PRO A C 1
ATOM 942 O O . PRO A 1 123 ? -13.551 1.558 21.259 1.00 70.50 123 PRO A O 1
ATOM 945 N N . ARG A 1 124 ? -13.057 1.761 23.434 1.00 71.69 124 ARG A N 1
ATOM 946 C CA . ARG A 1 124 ? -13.355 3.199 23.509 1.00 71.69 124 ARG A CA 1
ATOM 947 C C . ARG A 1 124 ? -12.304 4.058 22.797 1.00 71.69 124 ARG A C 1
ATOM 949 O O . ARG A 1 124 ? -12.661 5.117 22.292 1.00 71.69 124 ARG A O 1
ATOM 956 N N . HIS A 1 125 ? -11.062 3.585 22.671 1.00 78.50 125 HIS A N 1
ATOM 957 C CA . HIS A 1 125 ? -9.962 4.324 22.039 1.00 78.50 125 HIS A CA 1
ATOM 958 C C . HIS A 1 125 ? -9.738 3.975 20.559 1.00 78.50 125 HIS A C 1
ATOM 960 O O . HIS A 1 125 ? -8.933 4.628 19.897 1.00 78.50 125 HIS A O 1
ATOM 966 N N . THR A 1 126 ? -10.495 3.026 19.997 1.00 81.00 126 THR A N 1
ATOM 967 C CA . THR A 1 126 ? -10.386 2.624 18.582 1.00 81.00 126 THR A CA 1
ATOM 968 C C . THR A 1 126 ? -10.595 3.798 17.613 1.00 81.00 126 THR A C 1
ATOM 970 O O . THR A 1 126 ? -9.875 3.919 16.626 1.00 81.00 126 THR A O 1
ATOM 973 N N . PHE A 1 127 ? -11.505 4.730 17.922 1.00 84.00 127 PHE A N 1
ATOM 974 C CA . PHE A 1 127 ? -11.708 5.942 17.110 1.00 84.00 127 PHE A CA 1
ATOM 975 C C . PHE A 1 127 ? -10.491 6.864 17.087 1.00 84.00 127 PHE A C 1
ATOM 977 O O . PHE A 1 127 ? -10.200 7.489 16.071 1.00 84.00 127 PHE A O 1
ATOM 984 N N . ARG A 1 128 ? -9.758 6.949 18.199 1.00 86.88 128 ARG A N 1
ATOM 985 C CA . ARG A 1 128 ? -8.530 7.739 18.249 1.00 86.88 128 ARG A CA 1
ATOM 986 C C . ARG A 1 128 ? -7.482 7.120 17.331 1.00 86.88 128 ARG A C 1
ATOM 988 O O . ARG A 1 128 ? -6.877 7.845 16.557 1.00 86.88 128 ARG A O 1
ATOM 995 N N . LEU A 1 129 ? -7.327 5.794 17.359 1.00 90.00 129 LEU A N 1
ATOM 996 C CA . LEU A 1 129 ? -6.405 5.073 16.471 1.00 90.00 129 LEU A CA 1
ATOM 997 C C . LEU A 1 129 ? -6.775 5.223 14.991 1.00 90.00 129 LEU A C 1
ATOM 999 O O . LEU A 1 129 ? -5.880 5.272 14.153 1.00 90.00 129 LEU A O 1
ATOM 1003 N N . PHE A 1 130 ? -8.066 5.364 14.670 1.00 90.75 130 PHE A N 1
ATOM 1004 C CA . PHE A 1 130 ? -8.524 5.626 13.302 1.00 90.75 130 PHE A CA 1
ATOM 1005 C C . PHE A 1 130 ? -7.875 6.886 12.705 1.00 90.75 130 PHE A C 1
ATOM 1007 O O . PHE A 1 130 ? -7.426 6.872 11.563 1.00 90.75 130 PHE A O 1
ATOM 1014 N N . HIS A 1 131 ? -7.723 7.945 13.508 1.00 91.06 131 HIS A N 1
ATOM 1015 C CA . HIS A 1 131 ? -7.074 9.191 13.087 1.00 91.06 131 HIS A CA 1
ATOM 1016 C C . HIS A 1 131 ? -5.573 9.043 12.830 1.00 91.06 131 HIS A C 1
ATOM 1018 O O . HIS A 1 131 ? -4.974 9.967 12.302 1.00 91.06 131 HIS A O 1
ATOM 1024 N N . PHE A 1 132 ? -4.960 7.914 13.192 1.00 94.88 132 PHE A N 1
ATOM 1025 C CA . PHE A 1 132 ? -3.547 7.625 12.947 1.00 94.88 132 PHE A CA 1
ATOM 1026 C C . PHE A 1 132 ? -3.337 6.570 11.853 1.00 94.88 132 PHE A C 1
ATOM 1028 O O . PHE A 1 132 ? -2.194 6.217 11.570 1.00 94.88 132 PHE A O 1
ATOM 1035 N N . LEU A 1 133 ? -4.402 6.098 11.187 1.00 94.38 133 LEU A N 1
ATOM 1036 C CA . LEU A 1 133 ? -4.287 5.163 10.058 1.00 94.38 133 LEU A CA 1
ATOM 1037 C C . LEU A 1 133 ? -3.487 5.737 8.879 1.00 94.38 133 LEU A C 1
ATOM 1039 O O . LEU A 1 133 ? -2.949 4.976 8.081 1.00 94.38 133 LEU A O 1
ATOM 1043 N N . TRP A 1 134 ? -3.362 7.063 8.777 1.00 96.62 134 TRP A N 1
ATOM 1044 C CA . TRP A 1 134 ? -2.526 7.700 7.760 1.00 96.62 134 TRP A CA 1
ATOM 1045 C C . TRP A 1 134 ? -1.025 7.601 8.060 1.00 96.62 134 TRP A C 1
ATOM 1047 O O . TRP A 1 134 ? -0.232 7.728 7.134 1.00 96.62 134 TRP A O 1
ATOM 1057 N N . VAL A 1 135 ? -0.607 7.349 9.309 1.00 96.88 135 VAL A N 1
ATOM 1058 C CA . VAL A 1 135 ? 0.819 7.347 9.686 1.00 96.88 135 VAL A CA 1
ATOM 1059 C C . VAL A 1 135 ? 1.614 6.256 8.952 1.00 96.88 135 VAL A C 1
ATOM 1061 O O . VAL A 1 135 ? 2.635 6.598 8.353 1.00 96.88 135 VAL A O 1
ATOM 1064 N N . PRO A 1 136 ? 1.172 4.979 8.904 1.00 97.56 136 PRO A N 1
ATOM 1065 C CA . PRO A 1 136 ? 1.827 3.961 8.079 1.00 97.56 136 PRO A CA 1
ATOM 1066 C C . PRO A 1 136 ? 1.895 4.328 6.596 1.00 97.56 136 PRO A C 1
ATOM 1068 O O . PRO A 1 136 ? 2.902 4.058 5.948 1.00 97.56 136 PRO A O 1
ATOM 1071 N N . LEU A 1 137 ? 0.854 4.974 6.065 1.00 98.12 137 LEU A N 1
ATOM 1072 C CA . LEU A 1 137 ? 0.792 5.359 4.654 1.00 98.12 137 LEU A CA 1
ATOM 1073 C C . LEU A 1 137 ? 1.748 6.508 4.337 1.00 98.12 137 LEU A C 1
ATOM 1075 O O . LEU A 1 137 ? 2.436 6.462 3.323 1.00 98.12 137 LEU A O 1
ATOM 1079 N N . LEU A 1 138 ? 1.837 7.512 5.215 1.00 98.12 138 LEU A N 1
ATOM 1080 C CA . LEU A 1 138 ? 2.791 8.603 5.046 1.00 98.12 138 LEU A CA 1
ATOM 1081 C C . LEU A 1 138 ? 4.224 8.084 5.142 1.00 98.12 138 LEU A C 1
ATOM 1083 O O . LEU A 1 138 ? 5.045 8.420 4.296 1.00 98.12 138 LEU A O 1
ATOM 1087 N N . ALA A 1 139 ? 4.521 7.245 6.137 1.00 98.06 139 ALA A N 1
ATOM 1088 C CA . ALA A 1 139 ? 5.840 6.638 6.273 1.00 98.06 139 ALA A CA 1
ATOM 1089 C C . ALA A 1 139 ? 6.205 5.816 5.024 1.00 98.06 139 ALA A C 1
ATOM 1091 O O . ALA A 1 139 ? 7.301 5.967 4.490 1.00 98.06 139 ALA A O 1
ATOM 1092 N N . ALA A 1 140 ? 5.268 5.013 4.507 1.00 98.12 140 ALA A N 1
ATOM 1093 C CA . ALA A 1 140 ? 5.436 4.282 3.253 1.00 98.12 140 ALA A CA 1
ATOM 1094 C C . ALA A 1 140 ? 5.704 5.214 2.061 1.00 98.12 140 ALA A C 1
ATOM 1096 O O . ALA A 1 140 ? 6.637 4.974 1.297 1.00 98.12 140 ALA A O 1
ATOM 1097 N N . ALA A 1 141 ? 4.931 6.293 1.917 1.00 98.31 141 ALA A N 1
ATOM 1098 C CA . ALA A 1 141 ? 5.096 7.263 0.838 1.00 98.31 141 ALA A CA 1
ATOM 1099 C C . ALA A 1 141 ? 6.463 7.960 0.894 1.00 98.31 141 ALA A C 1
ATOM 1101 O O . ALA A 1 141 ? 7.159 8.027 -0.116 1.00 98.31 141 ALA A O 1
ATOM 1102 N N . VAL A 1 142 ? 6.872 8.430 2.077 1.00 98.38 142 VAL A N 1
ATOM 1103 C CA . VAL A 1 142 ? 8.158 9.110 2.288 1.00 98.38 142 VAL A CA 1
ATOM 1104 C C . VAL A 1 142 ? 9.322 8.169 1.996 1.00 98.38 142 VAL A C 1
ATOM 1106 O O . VAL A 1 142 ? 10.213 8.525 1.229 1.00 98.38 142 VAL A O 1
ATOM 1109 N N . CYS A 1 143 ? 9.313 6.955 2.552 1.00 98.25 143 CYS A N 1
ATOM 1110 C CA . CYS A 1 143 ? 10.380 5.987 2.315 1.00 98.25 143 CYS A CA 1
ATOM 1111 C C . CYS A 1 143 ? 10.423 5.519 0.853 1.00 98.25 143 CYS A C 1
ATOM 1113 O O . CYS A 1 143 ? 11.511 5.379 0.299 1.00 98.25 143 CYS A O 1
ATOM 1115 N N . GLY A 1 144 ? 9.268 5.315 0.213 1.00 97.81 144 GLY A N 1
ATOM 1116 C CA . GLY A 1 144 ? 9.180 4.981 -1.209 1.00 97.81 144 GLY A CA 1
ATOM 1117 C C . GLY A 1 144 ? 9.741 6.083 -2.106 1.00 97.81 144 GLY A C 1
ATOM 1118 O O . GLY A 1 144 ? 10.581 5.811 -2.963 1.00 97.81 144 GLY A O 1
ATOM 1119 N N . ALA A 1 145 ? 9.333 7.333 -1.873 1.00 97.75 145 ALA A N 1
ATOM 1120 C CA . ALA A 1 145 ? 9.830 8.492 -2.610 1.00 97.75 145 ALA A CA 1
ATOM 1121 C C . ALA A 1 145 ? 11.335 8.700 -2.400 1.00 97.75 145 ALA A C 1
ATOM 1123 O O . ALA A 1 145 ? 12.061 8.924 -3.365 1.00 97.75 145 ALA A O 1
ATOM 1124 N N . PHE A 1 146 ? 11.816 8.571 -1.161 1.00 97.88 146 PHE A N 1
ATOM 1125 C CA . PHE A 1 146 ? 13.237 8.678 -0.843 1.00 97.88 146 PHE A CA 1
ATOM 1126 C C . PHE A 1 146 ? 14.061 7.590 -1.540 1.00 97.88 146 PHE A C 1
ATOM 1128 O O . PHE A 1 146 ? 15.056 7.904 -2.187 1.00 97.88 146 PHE A O 1
ATOM 1135 N N . ALA A 1 147 ? 13.630 6.327 -1.468 1.00 96.19 147 ALA A N 1
ATOM 1136 C CA . ALA A 1 147 ? 14.328 5.217 -2.113 1.00 96.19 147 ALA A CA 1
ATOM 1137 C C . ALA A 1 147 ? 14.359 5.374 -3.643 1.00 96.19 147 ALA A C 1
ATOM 1139 O O . ALA A 1 147 ? 15.416 5.240 -4.255 1.00 96.19 147 ALA A O 1
ATOM 1140 N N . GLY A 1 148 ? 13.228 5.723 -4.264 1.00 95.00 148 GLY A N 1
ATOM 1141 C CA . GLY A 1 148 ? 13.167 5.988 -5.702 1.00 95.00 148 GLY A CA 1
ATOM 1142 C C . GLY A 1 148 ? 14.021 7.183 -6.129 1.00 95.00 148 GLY A C 1
ATOM 1143 O O . GLY A 1 148 ? 14.763 7.091 -7.104 1.00 95.00 148 GLY A O 1
ATOM 1144 N N . GLY A 1 149 ? 13.955 8.286 -5.378 1.00 95.31 149 GLY A N 1
ATOM 1145 C CA . GLY A 1 149 ? 14.731 9.498 -5.637 1.00 95.31 149 GLY A CA 1
ATOM 1146 C C . GLY A 1 149 ? 16.235 9.279 -5.491 1.00 95.31 149 GLY A C 1
ATOM 1147 O O . GLY A 1 149 ? 17.001 9.731 -6.336 1.00 95.31 149 GLY A O 1
ATOM 1148 N N . LEU A 1 150 ? 16.666 8.521 -4.480 1.00 95.00 150 LEU A N 1
ATOM 1149 C CA . LEU A 1 150 ? 18.069 8.149 -4.318 1.00 95.00 150 LEU A CA 1
ATOM 1150 C C . LEU A 1 150 ? 18.574 7.352 -5.529 1.00 95.00 150 LEU A C 1
ATOM 1152 O O . LEU A 1 150 ? 19.634 7.662 -6.060 1.00 95.00 150 LEU A O 1
ATOM 1156 N N . LEU A 1 151 ? 17.807 6.369 -6.008 1.00 92.06 151 LEU A N 1
ATOM 1157 C CA . LEU A 1 151 ? 18.200 5.560 -7.170 1.00 92.06 151 LEU A CA 1
ATOM 1158 C C . LEU A 1 151 ? 18.145 6.333 -8.491 1.00 92.06 151 LEU A C 1
ATOM 1160 O O . LEU A 1 151 ? 18.930 6.061 -9.400 1.00 92.06 151 LEU A O 1
ATOM 1164 N N . TYR A 1 152 ? 17.268 7.329 -8.595 1.00 90.12 152 TYR A N 1
ATOM 1165 C CA . TYR A 1 152 ? 17.276 8.259 -9.719 1.00 90.12 152 TYR A CA 1
ATOM 1166 C C . TYR A 1 152 ? 18.607 9.026 -9.814 1.00 90.12 152 TYR A C 1
ATOM 1168 O O . TYR A 1 152 ? 19.113 9.235 -10.914 1.00 90.12 152 TYR A O 1
ATOM 1176 N N . LEU A 1 153 ? 19.215 9.370 -8.673 1.00 91.75 153 LEU A N 1
ATOM 1177 C CA . LEU A 1 153 ? 20.518 10.046 -8.599 1.00 91.75 153 LEU A CA 1
ATOM 1178 C C . LEU A 1 153 ? 21.724 9.107 -8.794 1.00 91.75 153 LEU A C 1
ATOM 1180 O O . LEU A 1 153 ? 22.850 9.588 -8.909 1.00 91.75 153 LEU A O 1
ATOM 1184 N N . LEU A 1 154 ? 21.511 7.788 -8.842 1.00 91.25 154 LEU A N 1
ATOM 1185 C CA . LEU A 1 154 ? 22.558 6.766 -8.960 1.00 91.25 154 LEU A CA 1
ATOM 1186 C C . LEU A 1 154 ? 22.383 5.941 -10.254 1.00 91.25 154 LEU A C 1
ATOM 1188 O O . LEU A 1 154 ? 22.102 4.743 -10.185 1.00 91.25 154 LEU A O 1
ATOM 1192 N N . PRO A 1 155 ? 22.543 6.538 -11.453 1.00 85.94 155 PRO A N 1
ATOM 1193 C CA . PRO A 1 155 ? 22.227 5.889 -12.733 1.00 85.94 155 PRO A CA 1
ATOM 1194 C C . PRO A 1 155 ? 23.096 4.671 -13.073 1.00 85.94 155 PRO A C 1
ATOM 1196 O O . PRO A 1 155 ? 22.717 3.857 -13.909 1.00 85.94 155 PRO A O 1
ATOM 1199 N N . TRP A 1 156 ? 24.252 4.525 -12.426 1.00 85.00 156 TRP A N 1
ATOM 1200 C CA . TRP A 1 156 ? 25.137 3.370 -12.590 1.00 85.00 156 TRP A CA 1
ATOM 1201 C C . TRP A 1 156 ? 24.667 2.128 -11.826 1.00 85.00 156 TRP A C 1
ATOM 1203 O O . TRP A 1 156 ? 25.146 1.029 -12.100 1.00 85.00 156 TRP A O 1
ATOM 1213 N N . TYR A 1 157 ? 23.761 2.277 -10.856 1.00 87.06 157 TYR A N 1
ATOM 1214 C CA . TYR A 1 157 ? 23.232 1.141 -10.116 1.00 87.06 157 TYR A CA 1
ATOM 1215 C C . TYR A 1 157 ? 22.022 0.556 -10.850 1.00 87.06 157 TYR A C 1
ATOM 1217 O O . TYR A 1 157 ? 20.967 1.184 -10.956 1.00 87.06 157 TYR A O 1
ATOM 1225 N N . ILE A 1 158 ? 22.170 -0.678 -11.329 1.00 85.62 158 ILE A N 1
ATOM 1226 C CA . ILE A 1 158 ? 21.122 -1.418 -12.030 1.00 85.62 158 ILE A CA 1
ATOM 1227 C C . ILE A 1 158 ? 20.883 -2.736 -11.296 1.00 85.62 158 ILE A C 1
ATOM 1229 O O . ILE A 1 158 ? 21.817 -3.472 -10.976 1.00 85.62 158 ILE A O 1
ATOM 1233 N N . HIS A 1 159 ? 19.616 -3.046 -11.033 1.00 84.56 159 HIS A N 1
ATOM 1234 C CA . HIS A 1 159 ? 19.210 -4.315 -10.450 1.00 84.56 159 HIS A CA 1
ATOM 1235 C C . HIS A 1 159 ? 19.640 -5.476 -11.374 1.00 84.56 159 HIS A C 1
ATOM 1237 O O . HIS A 1 159 ? 19.320 -5.428 -12.563 1.00 84.56 159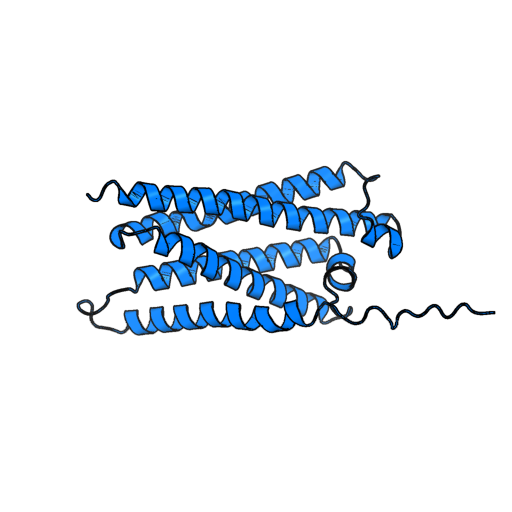 HIS A O 1
ATOM 1243 N N . PRO A 1 160 ? 20.287 -6.548 -10.872 1.00 84.25 160 PRO A N 1
ATOM 1244 C CA . PRO A 1 160 ? 20.865 -7.602 -11.718 1.00 84.25 160 PRO A CA 1
ATOM 124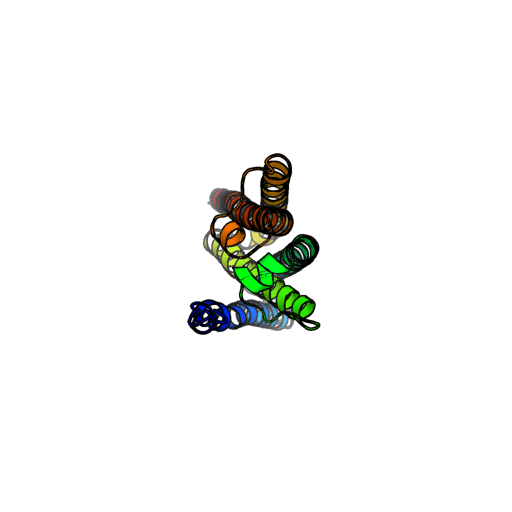5 C C . PRO A 1 160 ? 19.871 -8.239 -12.695 1.00 84.25 160 PRO A C 1
ATOM 1247 O O . PRO A 1 160 ? 20.157 -8.362 -13.880 1.00 84.25 160 PRO A O 1
ATOM 1250 N N . LEU A 1 161 ? 18.659 -8.544 -12.218 1.00 79.94 161 LEU A N 1
ATOM 1251 C CA . LEU A 1 161 ? 17.587 -9.077 -13.067 1.00 79.94 161 LEU A CA 1
ATOM 1252 C C . LEU A 1 161 ? 17.189 -8.104 -14.187 1.00 79.94 161 LEU A C 1
ATOM 1254 O O . LEU A 1 161 ? 16.823 -8.527 -15.270 1.00 79.94 161 LEU A O 1
ATOM 1258 N N . ALA A 1 162 ? 17.263 -6.796 -13.952 1.00 87.88 162 ALA A N 1
ATOM 1259 C CA . ALA A 1 162 ? 16.950 -5.813 -14.979 1.00 87.88 162 ALA A CA 1
ATOM 1260 C C . ALA A 1 162 ? 18.083 -5.717 -16.012 1.00 87.88 162 ALA A C 1
ATOM 1262 O O . ALA A 1 162 ? 17.810 -5.664 -17.204 1.00 87.88 162 ALA A O 1
ATOM 1263 N N . ALA A 1 163 ? 19.341 -5.750 -15.561 1.00 90.44 163 ALA A N 1
ATOM 1264 C CA . ALA A 1 163 ? 20.515 -5.700 -16.433 1.00 90.44 163 ALA A CA 1
ATOM 1265 C C . ALA A 1 163 ? 20.613 -6.896 -17.398 1.00 90.44 163 ALA A C 1
ATOM 1267 O O . ALA A 1 163 ? 21.193 -6.764 -18.470 1.00 90.44 163 ALA A O 1
ATOM 1268 N N . GLU A 1 164 ? 20.061 -8.053 -17.025 1.00 92.31 164 GLU A N 1
ATOM 1269 C CA . GLU A 1 164 ? 20.088 -9.262 -17.857 1.00 92.31 164 GLU A CA 1
ATOM 1270 C C . GLU A 1 164 ? 19.108 -9.204 -19.041 1.00 92.31 164 GLU A C 1
ATOM 1272 O O . GLU A 1 164 ? 19.406 -9.723 -20.116 1.00 92.31 164 GLU A O 1
ATOM 1277 N N . PHE A 1 165 ? 17.943 -8.576 -18.857 1.00 92.19 165 PHE A N 1
ATOM 1278 C CA . PHE A 1 165 ? 16.825 -8.665 -19.807 1.00 92.19 165 PHE A CA 1
ATOM 1279 C C . PHE A 1 165 ? 16.436 -7.336 -20.461 1.00 92.19 165 PHE A C 1
ATOM 1281 O O . PHE A 1 165 ? 15.595 -7.337 -21.360 1.00 92.19 165 PHE A O 1
ATOM 1288 N N . LEU A 1 166 ? 16.993 -6.209 -20.013 1.00 94.12 166 LEU A N 1
ATOM 1289 C CA . LEU A 1 166 ? 16.586 -4.878 -20.454 1.00 94.12 166 LEU A CA 1
ATOM 1290 C C . LEU A 1 166 ? 17.775 -4.021 -20.880 1.00 94.12 166 LEU A C 1
ATOM 1292 O O . LEU A 1 166 ? 18.847 -4.056 -20.281 1.00 94.12 166 LEU A O 1
ATOM 1296 N N . GLU A 1 167 ? 17.518 -3.152 -21.856 1.00 95.56 167 GLU A N 1
ATOM 1297 C CA . GLU A 1 167 ? 18.422 -2.059 -22.208 1.00 95.56 167 GLU A CA 1
ATOM 1298 C C . GLU A 1 167 ? 18.689 -1.146 -20.997 1.00 95.56 167 GLU A C 1
ATOM 1300 O O . GLU A 1 167 ? 17.777 -0.934 -20.186 1.00 95.56 167 GLU A O 1
ATOM 1305 N N . PRO A 1 168 ? 19.878 -0.520 -20.881 1.00 93.50 168 PRO A N 1
ATOM 1306 C CA . PRO A 1 168 ? 20.295 0.200 -19.673 1.00 93.50 168 PRO A CA 1
ATOM 1307 C C . PRO A 1 168 ? 19.272 1.218 -19.141 1.00 93.50 168 PRO A C 1
ATOM 1309 O O . PRO A 1 168 ? 18.999 1.266 -17.943 1.00 93.50 168 PRO A O 1
ATOM 1312 N N . ALA A 1 169 ? 18.634 1.992 -20.025 1.00 93.88 169 ALA A N 1
ATOM 1313 C CA . ALA A 1 169 ? 17.635 2.990 -19.632 1.00 93.88 169 ALA A CA 1
ATOM 1314 C C . ALA A 1 169 ? 16.315 2.371 -19.123 1.00 93.88 169 ALA A C 1
ATOM 1316 O O . ALA A 1 169 ? 15.637 2.932 -18.260 1.00 93.88 169 ALA A O 1
ATOM 1317 N N . ALA A 1 170 ? 15.910 1.219 -19.662 1.00 95.31 170 ALA A N 1
ATOM 1318 C CA . ALA A 1 170 ? 14.761 0.467 -19.161 1.00 95.31 170 ALA A CA 1
ATOM 1319 C C . ALA A 1 170 ? 15.107 -0.235 -17.838 1.00 95.31 170 ALA A C 1
ATOM 1321 O O . ALA A 1 170 ? 14.322 -0.186 -16.888 1.00 95.31 170 ALA A O 1
ATOM 1322 N N . ALA A 1 171 ? 16.319 -0.784 -17.738 1.00 95.56 171 ALA A N 1
ATOM 1323 C CA . ALA A 1 171 ? 16.825 -1.440 -16.544 1.00 95.56 171 ALA A CA 1
ATOM 1324 C C . ALA A 1 171 ? 16.953 -0.478 -15.348 1.00 95.56 171 ALA A C 1
ATOM 1326 O O . ALA A 1 171 ? 16.592 -0.824 -14.218 1.00 95.56 171 ALA A O 1
ATOM 1327 N N . HIS A 1 172 ? 17.388 0.762 -15.585 1.00 95.81 172 HIS A N 1
ATOM 1328 C CA . HIS A 1 172 ? 17.439 1.806 -14.557 1.00 95.81 172 HIS A CA 1
ATOM 1329 C C . HIS A 1 172 ? 16.038 2.176 -14.046 1.00 95.81 172 HIS A C 1
ATOM 1331 O O . HIS A 1 172 ? 15.799 2.154 -12.839 1.00 95.81 172 HIS A O 1
ATOM 1337 N N . ARG A 1 173 ? 15.064 2.394 -14.943 1.00 96.94 173 ARG A N 1
ATOM 1338 C CA . ARG A 1 173 ? 13.660 2.658 -14.560 1.00 96.94 173 ARG A CA 1
ATOM 1339 C C . ARG A 1 173 ? 13.033 1.502 -13.783 1.00 96.94 173 ARG A C 1
ATOM 1341 O O . ARG A 1 173 ? 12.345 1.738 -12.790 1.00 96.94 173 ARG A O 1
ATOM 1348 N N . PHE A 1 174 ? 13.292 0.261 -14.198 1.00 97.00 174 PHE A N 1
ATOM 1349 C CA . PHE A 1 174 ? 12.893 -0.935 -13.450 1.00 97.00 174 PHE A CA 1
ATOM 1350 C C . PHE A 1 174 ? 13.462 -0.900 -12.027 1.00 97.00 174 PHE A C 1
ATOM 1352 O O . PHE A 1 174 ? 12.742 -1.138 -11.058 1.00 97.00 174 PHE A O 1
ATOM 1359 N N . THR A 1 175 ? 14.750 -0.577 -11.901 1.00 95.94 175 THR A N 1
ATOM 1360 C CA . THR A 1 175 ? 15.465 -0.539 -10.619 1.00 95.94 175 THR A CA 1
ATOM 1361 C C . THR A 1 175 ? 14.882 0.519 -9.689 1.00 95.94 175 THR A C 1
ATOM 1363 O O . THR A 1 175 ? 14.606 0.218 -8.530 1.00 95.94 175 THR A O 1
ATOM 1366 N N . ILE A 1 176 ? 14.599 1.721 -10.200 1.00 97.50 176 ILE A N 1
ATOM 1367 C CA . ILE A 1 176 ? 13.909 2.777 -9.445 1.00 97.50 176 ILE A CA 1
ATOM 1368 C C . ILE A 1 176 ? 12.585 2.251 -8.884 1.00 97.50 176 ILE A C 1
ATOM 1370 O O . ILE A 1 176 ? 12.346 2.345 -7.682 1.00 97.50 176 ILE A O 1
ATOM 1374 N N . VAL A 1 177 ? 11.735 1.658 -9.729 1.00 97.81 177 VAL A N 1
ATOM 1375 C CA . VAL A 1 177 ? 10.433 1.131 -9.293 1.00 97.81 177 VAL A CA 1
ATOM 1376 C C . VAL A 1 177 ? 10.584 0.028 -8.248 1.00 97.81 177 VAL A C 1
ATOM 1378 O O . VAL A 1 177 ? 9.825 -0.003 -7.275 1.00 97.81 177 VAL A O 1
ATOM 1381 N N . TRP A 1 178 ? 11.564 -0.858 -8.411 1.00 96.62 178 TRP A N 1
ATOM 1382 C CA . TRP A 1 178 ? 11.844 -1.906 -7.435 1.00 96.62 178 TRP A CA 1
ATOM 1383 C C . TRP A 1 178 ? 12.189 -1.311 -6.062 1.00 96.62 178 TRP A C 1
ATOM 1385 O O . TRP A 1 178 ? 11.601 -1.712 -5.056 1.00 96.62 178 TRP A O 1
ATOM 1395 N N . PHE A 1 179 ? 13.052 -0.291 -6.016 1.00 96.62 179 PHE A N 1
ATOM 1396 C CA . PHE A 1 179 ? 13.417 0.389 -4.769 1.00 96.62 179 PHE A CA 1
ATOM 1397 C C . PHE A 1 179 ? 12.283 1.229 -4.175 1.00 96.62 179 PHE A C 1
ATOM 1399 O O . PHE A 1 179 ? 12.159 1.270 -2.952 1.00 96.62 179 PHE A O 1
ATOM 1406 N N . ILE A 1 180 ? 11.410 1.827 -4.996 1.00 98.25 180 ILE A N 1
ATOM 1407 C CA . ILE A 1 180 ? 10.182 2.477 -4.507 1.00 98.25 180 ILE A CA 1
ATOM 1408 C C . ILE A 1 180 ? 9.347 1.476 -3.702 1.00 98.25 180 ILE A C 1
ATOM 1410 O O . ILE A 1 180 ? 8.943 1.784 -2.583 1.00 98.25 180 ILE A O 1
ATOM 1414 N N . HIS A 1 181 ? 9.128 0.264 -4.224 1.00 97.44 181 HIS A N 1
ATOM 1415 C CA . HIS A 1 181 ? 8.359 -0.765 -3.517 1.00 97.44 181 HIS A CA 1
ATOM 1416 C C . HIS A 1 181 ? 9.037 -1.200 -2.213 1.00 97.44 181 HIS A C 1
ATOM 1418 O O . HIS A 1 181 ? 8.367 -1.322 -1.189 1.00 97.44 181 HIS A O 1
ATOM 1424 N N . VAL A 1 182 ? 10.364 -1.375 -2.213 1.00 96.38 182 VAL A N 1
ATOM 1425 C CA . VAL A 1 182 ? 11.120 -1.672 -0.984 1.00 96.38 182 VAL A CA 1
ATOM 1426 C C . VAL A 1 182 ? 10.952 -0.562 0.053 1.00 96.38 182 VAL A C 1
ATOM 1428 O O . VAL A 1 182 ? 10.660 -0.849 1.214 1.00 96.38 182 VAL A O 1
ATOM 1431 N N . GLY A 1 183 ? 11.073 0.701 -0.363 1.00 97.94 183 GLY A N 1
ATOM 1432 C CA . GLY A 1 183 ? 10.851 1.857 0.500 1.00 97.94 183 GLY A CA 1
ATOM 1433 C C . GLY A 1 183 ? 9.427 1.899 1.058 1.00 97.94 183 GLY A C 1
ATOM 1434 O O . GLY A 1 183 ? 9.247 2.093 2.258 1.00 97.94 183 GLY A O 1
ATOM 1435 N N . VAL A 1 184 ? 8.419 1.634 0.223 1.00 98.38 184 VAL A N 1
ATOM 1436 C CA . VAL A 1 184 ? 7.010 1.537 0.634 1.00 98.38 184 VAL A CA 1
ATOM 1437 C C . VAL A 1 184 ? 6.814 0.462 1.704 1.00 98.38 184 VAL A C 1
ATOM 1439 O O . VAL A 1 184 ? 6.177 0.732 2.723 1.00 98.38 184 VAL A O 1
ATOM 1442 N N . TYR A 1 185 ? 7.390 -0.730 1.529 1.00 97.38 185 TYR A N 1
ATOM 1443 C CA . TYR A 1 185 ? 7.276 -1.807 2.515 1.00 97.38 185 TYR A CA 1
ATOM 1444 C C . TYR A 1 185 ? 7.989 -1.469 3.827 1.00 97.38 185 TYR A C 1
ATOM 1446 O O . TYR A 1 185 ? 7.409 -1.653 4.899 1.00 97.38 185 TYR A O 1
ATOM 1454 N N . ALA A 1 186 ? 9.207 -0.928 3.762 1.00 97.69 186 ALA A N 1
ATOM 1455 C CA . ALA A 1 186 ? 9.967 -0.539 4.947 1.00 97.69 186 ALA A CA 1
ATOM 1456 C C . ALA A 1 186 ? 9.262 0.577 5.737 1.00 97.69 186 ALA A C 1
ATOM 1458 O O . ALA A 1 186 ? 9.083 0.468 6.952 1.00 97.69 186 ALA A O 1
ATOM 1459 N N . GLY A 1 187 ? 8.801 1.622 5.044 1.00 98.25 187 GLY A N 1
ATOM 1460 C CA . GLY A 1 187 ? 8.074 2.733 5.652 1.00 98.25 187 GLY A CA 1
ATOM 1461 C C . GLY A 1 187 ? 6.728 2.301 6.232 1.00 98.25 187 GLY A C 1
ATOM 1462 O O . GLY A 1 187 ? 6.407 2.647 7.369 1.00 98.25 187 GLY A O 1
ATOM 1463 N N . GLY A 1 188 ? 5.974 1.475 5.502 1.00 98.00 188 GLY A N 1
ATOM 1464 C CA . GLY A 1 188 ? 4.710 0.911 5.976 1.00 98.00 188 GLY A CA 1
ATOM 1465 C C . GLY A 1 188 ? 4.884 0.080 7.248 1.00 98.00 188 GLY A C 1
ATOM 1466 O O . GLY A 1 188 ? 4.134 0.262 8.208 1.00 98.00 188 GLY A O 1
ATOM 1467 N N . ALA A 1 189 ? 5.914 -0.772 7.304 1.00 97.75 189 ALA A N 1
ATOM 1468 C CA . ALA A 1 189 ? 6.244 -1.550 8.496 1.00 97.75 189 ALA A CA 1
ATOM 1469 C C . ALA A 1 189 ? 6.632 -0.653 9.685 1.00 97.75 189 ALA A C 1
ATOM 1471 O O . ALA A 1 189 ? 6.105 -0.828 10.785 1.00 97.75 189 ALA A O 1
ATOM 1472 N N . ALA A 1 190 ? 7.498 0.343 9.473 1.00 98.12 190 ALA A N 1
ATOM 1473 C CA . ALA A 1 190 ? 7.916 1.276 10.520 1.00 98.12 190 ALA A CA 1
ATOM 1474 C C . ALA A 1 190 ? 6.733 2.081 11.088 1.00 98.12 190 ALA A C 1
ATOM 1476 O O . ALA A 1 190 ? 6.569 2.187 12.308 1.00 98.12 190 ALA A O 1
ATOM 1477 N N . GLY A 1 191 ? 5.866 2.604 10.219 1.00 97.94 191 GLY A N 1
ATOM 1478 C CA . GLY A 1 191 ? 4.676 3.332 10.648 1.00 97.94 191 GLY A CA 1
ATOM 1479 C C . GLY A 1 191 ? 3.634 2.431 11.321 1.00 97.94 191 GLY A C 1
ATOM 1480 O O . GLY A 1 191 ? 2.995 2.859 12.284 1.00 97.94 191 GLY A O 1
ATOM 1481 N N . LEU A 1 192 ? 3.503 1.164 10.905 1.00 97.56 192 LEU A N 1
ATOM 1482 C CA . LEU A 1 192 ? 2.664 0.188 11.605 1.00 97.56 192 LEU A CA 1
ATOM 1483 C C . LEU A 1 192 ? 3.198 -0.102 13.014 1.00 97.56 192 LEU A C 1
ATOM 1485 O O . LEU A 1 192 ? 2.419 -0.101 13.963 1.00 97.56 192 LEU A O 1
ATOM 1489 N N . ILE A 1 193 ? 4.513 -0.283 13.181 1.00 97.75 193 ILE A N 1
ATOM 1490 C CA . ILE A 1 193 ? 5.141 -0.456 14.503 1.00 97.75 193 ILE A CA 1
ATOM 1491 C C . ILE A 1 193 ? 4.824 0.739 15.407 1.00 97.75 193 ILE A C 1
ATOM 1493 O O . ILE A 1 193 ? 4.474 0.558 16.575 1.00 97.75 193 ILE A O 1
ATOM 1497 N N . TYR A 1 194 ? 4.908 1.963 14.879 1.00 96.94 194 TYR A N 1
ATOM 1498 C CA . TYR A 1 194 ? 4.522 3.161 15.621 1.00 96.94 194 TYR A CA 1
ATOM 1499 C C . TYR A 1 194 ? 3.045 3.125 16.045 1.00 96.94 194 TYR A C 1
ATOM 1501 O O . TYR A 1 194 ? 2.734 3.351 17.217 1.00 96.94 194 TYR A O 1
ATOM 1509 N N . LEU A 1 195 ? 2.137 2.785 15.126 1.00 95.62 195 LEU A N 1
ATOM 1510 C CA . LEU A 1 195 ? 0.705 2.701 15.415 1.00 95.62 195 LEU A CA 1
ATOM 1511 C C . LEU A 1 195 ? 0.385 1.616 16.459 1.00 95.62 195 LEU A C 1
ATOM 1513 O O . LEU A 1 195 ? -0.418 1.845 17.364 1.00 95.62 195 LEU A O 1
ATOM 1517 N N . VAL A 1 196 ? 1.060 0.467 16.392 1.00 95.19 196 VAL A N 1
ATOM 1518 C CA . VAL A 1 196 ? 0.962 -0.608 17.390 1.00 95.19 196 VAL A CA 1
ATOM 1519 C C . VAL A 1 196 ? 1.456 -0.137 18.758 1.00 95.19 196 VAL A C 1
ATOM 1521 O O . VAL A 1 196 ? 0.795 -0.389 19.763 1.00 95.19 196 VAL A O 1
ATOM 1524 N N . ARG A 1 197 ? 2.568 0.606 18.825 1.00 94.75 197 ARG A N 1
ATOM 1525 C CA . ARG A 1 197 ? 3.048 1.206 20.083 1.00 94.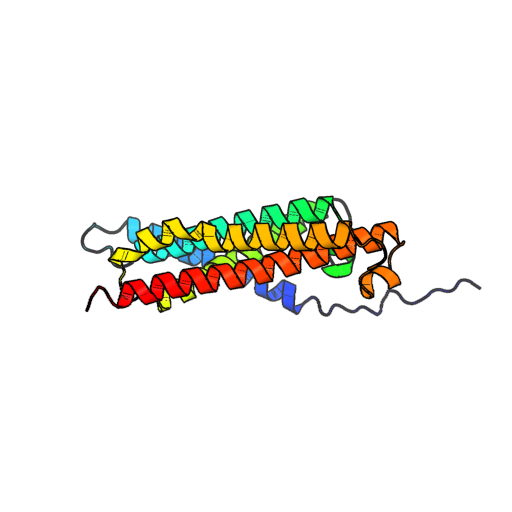75 197 ARG A CA 1
ATOM 1526 C C . ARG A 1 197 ? 2.045 2.200 20.662 1.00 94.75 197 ARG A C 1
ATOM 1528 O O . ARG A 1 197 ? 1.857 2.230 21.876 1.00 94.75 197 ARG A O 1
ATOM 1535 N N . LEU A 1 198 ? 1.381 2.995 19.824 1.00 92.25 198 LEU A N 1
ATOM 1536 C CA . LEU A 1 198 ? 0.333 3.913 20.273 1.00 92.25 198 LEU A CA 1
ATOM 1537 C C . LEU A 1 198 ? -0.871 3.154 20.849 1.00 92.25 198 LEU A C 1
ATOM 1539 O O . LEU A 1 198 ? -1.369 3.509 21.917 1.00 92.25 198 LEU A O 1
ATOM 1543 N N . ALA A 1 199 ? -1.306 2.089 20.174 1.00 91.94 199 ALA A N 1
ATOM 1544 C CA . ALA A 1 199 ? -2.363 1.204 20.659 1.00 91.94 199 ALA A CA 1
ATOM 1545 C C . ALA A 1 199 ? -1.989 0.534 21.988 1.00 91.94 199 ALA A C 1
ATOM 1547 O O . ALA A 1 199 ? -2.804 0.488 22.907 1.00 91.94 199 ALA A O 1
ATOM 1548 N N . TRP A 1 200 ? -0.738 0.091 22.118 1.00 90.75 200 TRP A N 1
ATOM 1549 C CA . TRP A 1 200 ? -0.201 -0.477 23.348 1.00 90.75 200 TRP A CA 1
ATOM 1550 C C . TRP A 1 200 ? -0.210 0.540 24.491 1.00 90.75 200 TRP A C 1
ATOM 1552 O O . TRP A 1 200 ? -0.719 0.234 25.556 1.00 90.75 200 TRP A O 1
ATOM 1562 N N . ARG A 1 201 ? 0.253 1.780 24.295 1.00 88.12 201 ARG A N 1
ATOM 1563 C CA . ARG A 1 201 ? 0.238 2.804 25.363 1.00 88.12 201 ARG A CA 1
ATOM 1564 C C . ARG A 1 201 ? -1.172 3.146 25.850 1.00 88.12 201 ARG A C 1
ATOM 1566 O O . ARG A 1 201 ? -1.362 3.379 27.038 1.00 88.12 201 ARG A O 1
ATOM 1573 N N . ASN A 1 202 ? -2.172 3.116 24.967 1.00 81.69 202 ASN A N 1
ATOM 1574 C CA . ASN A 1 202 ? -3.569 3.350 25.353 1.00 81.69 202 ASN A CA 1
ATOM 1575 C C . ASN A 1 202 ? -4.144 2.256 26.272 1.00 81.69 202 ASN A C 1
ATOM 1577 O O . ASN A 1 202 ? -5.200 2.472 26.859 1.00 81.69 202 ASN A O 1
ATOM 1581 N N . ARG A 1 203 ? -3.486 1.093 26.408 1.00 74.75 203 ARG A N 1
ATOM 1582 C CA . ARG A 1 203 ? -3.912 0.041 27.344 1.00 74.75 203 ARG A CA 1
ATOM 1583 C C . ARG A 1 203 ? -3.626 0.413 28.806 1.00 74.75 203 ARG A C 1
ATOM 1585 O O . ARG A 1 203 ? -4.383 0.034 29.691 1.00 74.75 203 ARG A O 1
ATOM 1592 N N . GLU A 1 204 ? -2.532 1.135 29.052 1.00 66.12 204 GLU A N 1
ATOM 1593 C CA . GLU A 1 204 ? -1.986 1.387 30.395 1.00 66.12 204 GLU A CA 1
ATOM 1594 C C . GLU A 1 204 ? -2.763 2.479 31.131 1.00 66.12 204 GLU A C 1
ATOM 1596 O O . GLU A 1 204 ? -2.764 2.511 32.349 1.00 66.12 204 GLU A O 1
ATOM 1601 N N . THR A 1 205 ? -3.489 3.331 30.406 1.00 62.50 205 THR A N 1
ATOM 1602 C CA . THR A 1 205 ? -4.284 4.429 30.976 1.00 62.50 205 THR A CA 1
ATOM 1603 C C . THR A 1 205 ? -5.707 4.025 31.379 1.00 62.50 205 THR A C 1
ATOM 1605 O O . THR A 1 205 ? -6.524 4.892 31.677 1.00 62.50 205 THR A O 1
ATOM 1608 N N . THR A 1 206 ? -6.045 2.736 31.305 1.00 55.28 206 THR A N 1
ATOM 1609 C CA . THR A 1 206 ? -7.394 2.203 31.596 1.00 55.28 206 THR A CA 1
ATOM 1610 C C . THR A 1 206 ? -7.420 1.176 32.731 1.00 55.28 206 THR A C 1
ATOM 1612 O O . THR A 1 206 ? -8.479 0.609 32.999 1.00 55.28 206 THR A O 1
ATOM 1615 N N . VAL A 1 207 ? -6.274 0.952 33.379 1.00 48.91 207 VAL A N 1
ATOM 1616 C CA . VAL A 1 207 ? -6.133 0.236 34.656 1.00 48.91 207 VAL A CA 1
ATOM 1617 C C . VAL A 1 207 ? -5.989 1.281 35.751 1.00 48.91 207 VAL A C 1
ATOM 1619 O O . VAL A 1 207 ? -6.626 1.096 36.806 1.00 48.91 207 VAL A O 1
#

Secondary structure (DSSP, 8-state):
------GGG---STHHHHHHHHHHHHHHHHHHHHHHHHHHS-GGG--SHHHHHHHHHHHHHHHHHHHHHHHHHHHH-HHIIIIIS----STTHHHHHHHHHHHHHHHHHHHHHHHHHHH---TTSHHHHHTTTHHHHHHHHHHHHHHHHHHHT-TT---HHHHHHS-HHHHHHHHHHHHHHHHHHHHHHHHHHHHHHHHHHHHHTT-

pLDDT: mean 86.12, std 15.11, range [43.84, 98.44]

Foldseek 3Di:
DDPPDDPPPPPDPQPVVVPCLVVLVVVLVVLVVVLVVLVPDDPVRNDCNLLSVQLNLLLVVQLVLLLVLLLVLCVLAVCCCCVVVVDDDDDCSNVVSSSNRNSVRNNLSNVLSVLLVVLQPDSVCSVVLSVLSCQLSVLLQVQLCVQLVVLVVVLVDFDPSLVVPHDSSNRSSSNSSVRSVVRNVVRNVVSSVVSSVVSNVNVVVVD